Protein AF-A0A954KXA0-F1 (afdb_monomer_lite)

pLDDT: mean 74.88, std 19.94, range [38.88, 98.06]

Radius of gyration: 29.41 Å; chains: 1; bounding box: 57×50×84 Å

Sequence (183 aa):
PARTALVDLPPAPQDQNFVDVDIPATDAVYEFRPITQIEPFHDYSPTGRKRTTDPSDPRSRTPEIVPLPESGAVERAFATPEFQWEAANVSYNPLYFEDPSLERYGHTYPEIIQPVVSMARFGVQAAGLPYQIALDPVWRRHYPLGYYRPGDPAPALRYQVPFNAQAATTATMVYTGMFLVLP

Foldseek 3Di:
DDDPDPPPDDPDPDPPPPDPPPPPPCPVDPPDDDPVPDDPLPQDDVVPDGDPQDPPDPSRDDPDDDDDDPDDDPPPPDPPDDDDDDAPADKDFDDLLDDCLCPVVVNADPPVCRVVVSVVSNVVSVLLVQLVCQVGPRPDIDGPRDPDDVVGDDDRDDDDDDDDPRSVVRSVVVVVVVVVVPD

Secondary structure (DSSP, 8-state):
--------PPPPP--TT----------S------GGG--------TT-------TT-TT--PPP-PPPPSSS-------------------B---TT--HHHHHH--PPPTTTHHHHHHHHHHHHHHTHHHHHHHS-TT--B----SS-TTS--------PPP-HHHHHHHHHHHHHHHHH--

Structure (mmCIF, N/CA/C/O backbone):
data_AF-A0A954KXA0-F1
#
_entry.id   AF-A0A954KXA0-F1
#
loop_
_atom_site.group_PDB
_atom_site.id
_atom_site.type_symbol
_atom_site.label_atom_id
_atom_site.label_alt_id
_atom_site.label_comp_id
_atom_site.label_asym_id
_atom_site.label_entity_id
_atom_site.label_seq_id
_atom_site.pdbx_PDB_ins_code
_atom_site.Cartn_x
_atom_site.Cartn_y
_atom_site.Cartn_z
_atom_site.occupancy
_atom_site.B_iso_or_equiv
_atom_site.auth_seq_id
_atom_site.auth_comp_id
_atom_site.auth_asym_id
_atom_site.auth_atom_id
_atom_site.pdbx_PDB_model_num
ATOM 1 N N . PRO A 1 1 ? -29.405 19.015 -12.990 1.00 45.22 1 PRO A N 1
ATOM 2 C CA . PRO A 1 1 ? -28.834 19.977 -13.958 1.00 45.22 1 PRO A CA 1
ATOM 3 C C . PRO A 1 1 ? -27.331 20.206 -13.719 1.00 45.22 1 PRO A C 1
ATOM 5 O O . PRO A 1 1 ? -26.948 21.068 -12.940 1.00 45.22 1 PRO A O 1
ATOM 8 N N . ALA A 1 2 ? -26.493 19.412 -14.385 1.00 38.88 2 ALA A N 1
ATOM 9 C CA . ALA A 1 2 ? -25.089 19.727 -14.631 1.00 38.88 2 ALA A CA 1
ATOM 10 C C . ALA A 1 2 ? -24.758 19.139 -16.007 1.00 38.88 2 ALA A C 1
ATOM 12 O O . ALA A 1 2 ? -24.768 17.927 -16.202 1.00 38.88 2 ALA A O 1
ATOM 13 N N . ARG A 1 3 ? -24.638 20.029 -16.990 1.00 41.78 3 ARG A N 1
ATOM 14 C CA . ARG A 1 3 ? -24.393 19.727 -18.398 1.00 41.78 3 ARG A CA 1
ATOM 15 C C . ARG A 1 3 ? -22.880 19.564 -18.530 1.00 41.78 3 ARG A C 1
ATOM 17 O O . ARG A 1 3 ? -22.165 20.552 -18.409 1.00 41.78 3 ARG A O 1
ATOM 24 N N . THR A 1 4 ? -22.399 18.336 -18.695 1.00 49.12 4 THR A N 1
ATOM 25 C CA . THR A 1 4 ? -20.987 18.071 -18.992 1.00 49.12 4 THR A CA 1
ATOM 26 C C . THR A 1 4 ? -20.648 18.759 -20.308 1.00 49.12 4 THR A C 1
ATOM 28 O O . THR A 1 4 ? -21.207 18.417 -21.350 1.00 49.12 4 THR A O 1
ATOM 31 N N . ALA A 1 5 ? -19.800 19.782 -20.250 1.00 47.88 5 ALA A N 1
ATOM 32 C CA . ALA A 1 5 ? -19.246 20.401 -21.439 1.00 47.88 5 ALA A CA 1
ATOM 33 C C . ALA A 1 5 ? -18.300 19.387 -22.094 1.00 47.88 5 ALA A C 1
ATOM 35 O O . ALA A 1 5 ? -17.334 18.949 -21.469 1.00 47.88 5 ALA A O 1
ATOM 36 N N . LEU A 1 6 ? -18.610 18.992 -23.330 1.00 48.03 6 LEU A N 1
ATOM 37 C CA . LEU A 1 6 ? -17.641 18.383 -24.231 1.00 48.03 6 LEU A CA 1
ATOM 38 C C . LEU A 1 6 ? -16.542 19.425 -24.443 1.00 48.03 6 LEU A C 1
ATOM 40 O O . LEU A 1 6 ? -16.772 20.463 -25.058 1.00 48.03 6 LEU A O 1
ATOM 44 N N . VAL A 1 7 ? -15.385 19.188 -23.837 1.00 56.09 7 VAL A N 1
ATOM 45 C CA . VAL A 1 7 ? -14.166 19.921 -24.161 1.00 56.09 7 VAL A CA 1
ATOM 46 C C . VAL A 1 7 ? -13.737 19.400 -25.527 1.00 56.09 7 VAL A C 1
ATOM 48 O O . VAL A 1 7 ? -13.320 18.248 -25.630 1.00 56.09 7 VAL A O 1
ATOM 51 N N . ASP A 1 8 ? -13.905 20.219 -26.566 1.00 49.06 8 ASP A N 1
ATOM 52 C CA . ASP A 1 8 ? -13.347 19.938 -27.887 1.00 49.06 8 ASP A CA 1
ATOM 53 C C . ASP A 1 8 ? -11.827 19.815 -27.739 1.00 49.06 8 ASP A C 1
ATOM 55 O O . ASP A 1 8 ? -11.124 20.784 -27.440 1.00 49.06 8 ASP A O 1
ATOM 59 N N . LEU A 1 9 ? -11.329 18.586 -27.883 1.00 50.25 9 LEU A N 1
ATOM 60 C CA . LEU A 1 9 ? -9.903 18.317 -27.986 1.00 50.25 9 LEU A CA 1
ATOM 61 C C . LEU A 1 9 ? -9.360 19.071 -29.209 1.00 50.25 9 LEU A C 1
ATOM 63 O O . LEU A 1 9 ? -9.993 19.036 -30.268 1.00 50.25 9 LEU A O 1
ATOM 67 N N . PRO A 1 10 ? -8.199 19.741 -29.098 1.00 56.84 10 PRO A N 1
ATOM 68 C CA . PRO A 1 10 ? -7.558 20.314 -30.270 1.00 56.84 10 PRO A CA 1
ATOM 69 C C . PRO A 1 10 ? -7.304 19.202 -31.302 1.00 56.84 10 PRO A C 1
ATOM 71 O O . PRO A 1 10 ? -6.982 18.075 -30.907 1.00 56.84 10 PRO A O 1
ATOM 74 N N . PRO A 1 11 ? -7.445 19.484 -32.610 1.00 58.53 11 PRO A N 1
ATOM 75 C CA . PRO A 1 11 ? -7.112 18.509 -33.636 1.00 58.53 11 PRO A CA 1
ATOM 76 C C . PRO A 1 11 ? -5.654 18.081 -33.454 1.00 58.53 11 PRO A C 1
ATOM 78 O O . PRO A 1 11 ? -4.784 18.918 -33.197 1.00 58.53 11 PRO A O 1
ATOM 81 N N . ALA A 1 12 ? -5.410 16.772 -33.547 1.00 54.84 12 ALA A N 1
ATOM 82 C CA . ALA A 1 12 ? -4.071 16.209 -33.446 1.00 54.84 12 ALA A CA 1
ATOM 83 C C . ALA A 1 12 ? -3.118 16.961 -34.396 1.00 54.84 12 ALA A C 1
ATOM 85 O O . ALA A 1 12 ? -3.528 17.288 -35.517 1.00 54.84 12 ALA A O 1
ATOM 86 N N . PRO A 1 13 ? -1.879 17.270 -33.971 1.00 46.00 13 PRO A N 1
ATOM 87 C CA . PRO A 1 13 ? -0.908 17.899 -34.853 1.00 46.00 13 PRO A CA 1
ATOM 88 C C . PRO A 1 13 ? -0.734 17.009 -36.084 1.00 46.00 13 PRO A C 1
ATOM 90 O O . PRO A 1 13 ? -0.349 15.848 -35.968 1.00 46.00 13 PRO A O 1
ATOM 93 N N . GLN A 1 14 ? -1.083 17.541 -37.256 1.00 48.78 14 GLN A N 1
ATOM 94 C CA . GLN A 1 14 ? -0.823 16.858 -38.515 1.00 48.78 14 GLN A CA 1
ATOM 95 C C . GLN A 1 14 ? 0.680 16.901 -38.742 1.00 48.78 14 GLN A C 1
ATOM 97 O O . GLN A 1 14 ? 1.244 17.966 -39.002 1.00 48.78 14 GLN A O 1
ATOM 102 N N . ASP A 1 15 ? 1.326 15.755 -38.563 1.00 42.06 15 ASP A N 1
ATOM 103 C CA . ASP A 1 15 ? 2.750 15.608 -38.799 1.00 42.06 15 ASP A CA 1
ATOM 104 C C . ASP A 1 15 ? 2.991 15.754 -40.308 1.00 42.06 15 ASP A C 1
ATOM 106 O O . ASP A 1 15 ? 2.692 14.862 -41.098 1.00 42.06 15 ASP A O 1
ATOM 110 N N . GLN A 1 16 ? 3.456 16.934 -40.730 1.00 45.72 16 GLN A N 1
ATOM 111 C CA . GLN A 1 16 ? 3.605 17.309 -42.146 1.00 45.72 16 GLN A CA 1
ATOM 112 C C . GLN A 1 16 ? 4.664 16.478 -42.890 1.00 45.72 16 GLN A C 1
ATOM 114 O O . GLN A 1 16 ? 4.835 16.642 -44.094 1.00 45.72 16 GLN A O 1
ATOM 119 N N . ASN A 1 17 ? 5.363 15.592 -42.177 1.00 43.88 17 ASN A N 1
ATOM 120 C CA . ASN A 1 17 ? 6.351 14.668 -42.720 1.00 43.88 17 ASN A CA 1
ATOM 121 C C . ASN A 1 17 ? 5.861 13.213 -42.752 1.00 43.88 17 ASN A C 1
ATOM 123 O O . ASN A 1 17 ? 6.655 12.324 -43.060 1.00 43.88 17 ASN A O 1
ATOM 127 N N . PHE A 1 18 ? 4.581 12.949 -42.460 1.00 43.22 18 PHE A N 1
ATOM 128 C CA . PHE A 1 18 ? 3.986 11.644 -42.728 1.00 43.22 18 PHE A CA 1
ATOM 129 C C . PHE A 1 18 ? 3.786 11.506 -44.238 1.00 43.22 18 PHE A C 1
ATOM 131 O O . PHE A 1 18 ? 2.760 11.879 -44.803 1.00 43.22 18 PHE A O 1
ATOM 138 N N . VAL A 1 19 ? 4.829 11.038 -44.916 1.00 47.47 19 VAL A N 1
ATOM 139 C CA . VAL A 1 19 ? 4.690 10.513 -46.267 1.00 47.47 19 VAL A CA 1
ATOM 140 C C . VAL A 1 19 ? 3.909 9.218 -46.108 1.00 47.47 19 VAL A C 1
ATOM 142 O O . VAL A 1 19 ? 4.421 8.277 -45.500 1.00 47.47 19 VAL A O 1
ATOM 145 N N . ASP A 1 20 ? 2.681 9.179 -46.628 1.00 41.31 20 ASP A N 1
ATOM 146 C CA . ASP A 1 20 ? 2.007 7.921 -46.929 1.00 41.31 20 ASP A CA 1
ATOM 147 C C . ASP A 1 20 ? 2.939 7.166 -47.876 1.00 41.31 20 ASP A C 1
ATOM 149 O O . ASP A 1 20 ? 3.000 7.423 -49.080 1.00 41.31 20 ASP A O 1
ATOM 153 N N . VAL A 1 21 ? 3.782 6.305 -47.311 1.00 47.19 21 VAL A N 1
ATOM 154 C CA . VAL A 1 21 ? 4.528 5.351 -48.108 1.00 47.19 21 VAL A CA 1
ATOM 155 C C . VAL A 1 21 ? 3.441 4.475 -48.699 1.00 47.19 21 VAL A C 1
ATOM 157 O O . VAL A 1 21 ? 2.810 3.718 -47.963 1.00 47.19 21 VAL A O 1
ATOM 160 N N . ASP A 1 22 ? 3.185 4.626 -49.999 1.00 39.22 22 ASP A N 1
ATOM 161 C CA . ASP A 1 22 ? 2.396 3.679 -50.778 1.00 39.22 22 ASP A CA 1
ATOM 162 C C . ASP A 1 22 ? 3.100 2.327 -50.651 1.00 39.22 22 ASP A C 1
ATOM 164 O O . ASP A 1 22 ? 3.975 1.963 -51.440 1.00 39.22 22 ASP A O 1
ATOM 168 N N . ILE A 1 23 ? 2.770 1.596 -49.586 1.00 43.44 23 ILE A N 1
ATOM 169 C CA . ILE A 1 23 ? 3.097 0.190 -49.460 1.00 43.44 23 ILE A CA 1
ATOM 170 C C . ILE A 1 23 ? 2.329 -0.418 -50.628 1.00 43.44 23 ILE A C 1
ATOM 172 O O . ILE A 1 23 ? 1.094 -0.358 -50.613 1.00 43.44 23 ILE A O 1
ATOM 176 N N . PRO A 1 24 ? 3.011 -0.922 -51.678 1.00 39.06 24 PRO A N 1
ATOM 177 C CA . PRO A 1 24 ? 2.308 -1.548 -52.782 1.00 39.06 24 PRO A CA 1
ATOM 178 C C . PRO A 1 24 ? 1.397 -2.580 -52.147 1.00 39.06 24 PRO A C 1
ATOM 180 O O . PRO A 1 24 ? 1.879 -3.342 -51.311 1.00 39.06 24 PRO A O 1
ATOM 183 N N . ALA A 1 25 ? 0.102 -2.538 -52.469 1.00 46.59 25 ALA A N 1
ATOM 184 C CA . ALA A 1 25 ? -0.870 -3.485 -51.957 1.00 46.59 25 ALA A CA 1
ATOM 185 C C . ALA A 1 25 ? -0.348 -4.888 -52.272 1.00 46.59 25 ALA A C 1
ATOM 187 O O . ALA A 1 25 ? -0.511 -5.410 -53.376 1.00 46.59 25 ALA A O 1
ATOM 188 N N . THR A 1 26 ? 0.375 -5.477 -51.325 1.00 44.88 26 THR A N 1
ATOM 189 C CA . THR A 1 26 ? 0.831 -6.846 -51.393 1.00 44.88 26 THR A CA 1
ATOM 190 C C . THR A 1 26 ? -0.391 -7.662 -51.029 1.00 44.88 26 THR A C 1
ATOM 192 O O . THR A 1 26 ? -0.491 -8.252 -49.962 1.00 44.88 26 THR A O 1
ATOM 195 N N . ASP A 1 27 ? -1.309 -7.743 -51.993 1.00 41.66 27 ASP A N 1
ATOM 196 C CA . ASP A 1 27 ? -2.351 -8.763 -52.087 1.00 41.66 27 ASP A CA 1
ATOM 197 C C . ASP A 1 27 ? -1.744 -10.179 -52.135 1.00 41.66 27 ASP A C 1
ATOM 199 O O . ASP A 1 27 ? -2.466 -11.168 -52.157 1.00 41.66 27 ASP A O 1
ATOM 203 N N . ALA A 1 28 ? -0.412 -10.313 -52.087 1.00 43.69 28 ALA A N 1
ATOM 204 C CA . ALA A 1 28 ? 0.304 -11.527 -51.727 1.00 43.69 28 ALA A CA 1
ATOM 205 C C . ALA A 1 28 ? 0.218 -11.808 -50.209 1.00 43.69 28 ALA A C 1
ATOM 207 O O . ALA A 1 28 ? 1.218 -11.848 -49.498 1.00 43.69 28 ALA A O 1
ATOM 208 N N . VAL A 1 29 ? -1.014 -12.016 -49.746 1.00 47.47 29 VAL A N 1
ATOM 209 C CA . VAL A 1 29 ? -1.432 -13.100 -48.849 1.00 47.47 29 VAL A CA 1
ATOM 210 C C . VAL A 1 29 ? -0.416 -13.493 -47.761 1.00 47.47 29 VAL A C 1
ATOM 212 O O . VAL A 1 29 ? 0.182 -14.570 -47.799 1.00 47.47 29 VAL A O 1
ATOM 215 N N . TYR A 1 30 ? -0.311 -12.696 -46.698 1.00 45.62 30 TYR A N 1
ATOM 216 C CA . TYR A 1 30 ? -0.146 -13.314 -45.381 1.00 45.62 30 TYR A CA 1
ATOM 217 C C . TYR A 1 30 ? -1.523 -13.841 -44.965 1.00 45.62 30 TYR A C 1
ATOM 219 O O . TYR A 1 30 ? -2.281 -13.170 -44.274 1.00 45.62 30 TYR A O 1
ATOM 227 N N . GLU A 1 31 ? -1.892 -15.028 -45.455 1.00 56.66 31 GLU A N 1
ATOM 228 C CA . GLU A 1 31 ? -3.069 -15.746 -44.960 1.00 56.66 31 GLU A CA 1
ATOM 229 C C . GLU A 1 31 ? -2.844 -16.011 -43.471 1.00 56.66 31 GLU A C 1
ATOM 231 O O . GLU A 1 31 ? -1.958 -16.788 -43.094 1.00 56.66 31 GLU A O 1
ATOM 236 N N . PHE A 1 32 ? -3.588 -15.306 -42.617 1.00 50.44 32 PHE A N 1
ATOM 237 C CA . PHE A 1 32 ? -3.494 -15.477 -41.175 1.00 50.44 32 PHE A CA 1
ATOM 238 C C . PHE A 1 32 ? -3.881 -16.913 -40.828 1.00 50.44 32 PHE A C 1
ATOM 240 O O . PHE A 1 32 ? -5.042 -17.309 -40.924 1.00 50.44 32 PHE A O 1
ATOM 247 N N . ARG A 1 33 ? -2.890 -17.712 -40.433 1.00 54.25 33 ARG A N 1
ATOM 248 C CA . ARG A 1 33 ? -3.122 -19.080 -39.977 1.00 54.25 33 ARG A CA 1
ATOM 249 C C . ARG A 1 33 ? -3.562 -19.059 -38.512 1.00 54.25 33 ARG A C 1
ATOM 251 O O . ARG A 1 33 ? -3.072 -18.226 -37.748 1.00 54.25 33 ARG A O 1
ATOM 258 N N . PRO A 1 34 ? -4.446 -19.974 -38.081 1.00 65.31 34 PRO A N 1
ATOM 259 C CA . PRO A 1 34 ? -4.718 -20.167 -36.662 1.00 65.31 34 PRO A CA 1
ATOM 260 C C . PRO A 1 34 ? -3.414 -20.438 -35.897 1.00 65.31 34 PRO A C 1
ATOM 262 O O . PRO A 1 34 ? -2.508 -21.086 -36.417 1.00 65.31 34 PRO A O 1
ATOM 265 N N . ILE A 1 35 ? -3.329 -19.977 -34.643 1.00 59.38 35 ILE A N 1
ATOM 266 C CA . ILE A 1 35 ? -2.099 -20.044 -33.828 1.00 59.38 35 ILE A CA 1
ATOM 267 C C . ILE A 1 35 ? -1.552 -21.474 -33.677 1.00 59.38 35 ILE A C 1
ATOM 269 O O . ILE A 1 35 ? -0.352 -21.674 -33.544 1.00 59.38 35 ILE A O 1
ATOM 273 N N . THR A 1 36 ? -2.427 -22.479 -33.771 1.00 63.75 36 THR A N 1
ATOM 274 C CA . THR A 1 36 ? -2.087 -23.909 -33.731 1.00 63.75 36 THR A CA 1
ATOM 275 C C . THR A 1 36 ? -1.324 -24.402 -34.963 1.00 63.75 36 THR A C 1
ATOM 277 O O . THR A 1 36 ? -0.734 -25.475 -34.911 1.00 63.75 36 THR A O 1
ATOM 280 N N . GLN A 1 37 ? -1.343 -23.647 -36.063 1.00 62.66 37 GLN A N 1
ATOM 281 C CA . GLN A 1 37 ? -0.609 -23.926 -37.301 1.00 62.66 37 GLN A CA 1
ATOM 282 C C . GLN A 1 37 ? 0.690 -23.118 -37.423 1.00 62.66 37 GLN A C 1
ATOM 284 O O . GLN A 1 37 ? 1.413 -23.271 -38.409 1.00 62.66 37 GLN A O 1
ATOM 289 N N . ILE A 1 38 ? 0.983 -22.247 -36.454 1.00 57.22 38 ILE A N 1
ATOM 290 C CA . ILE A 1 38 ? 2.262 -21.547 -36.376 1.00 57.22 38 ILE A CA 1
ATOM 291 C C . ILE A 1 38 ? 3.237 -22.488 -35.670 1.00 57.22 38 ILE A C 1
ATOM 293 O O . ILE A 1 38 ? 3.244 -22.600 -34.447 1.00 57.22 38 ILE A O 1
ATOM 297 N N . GLU A 1 39 ? 4.046 -23.204 -36.446 1.00 54.69 39 GLU A N 1
ATOM 298 C CA . GLU A 1 39 ? 5.161 -23.973 -35.893 1.00 54.69 39 GLU A CA 1
ATOM 299 C C . GLU A 1 39 ? 6.292 -22.993 -35.525 1.00 54.69 39 GLU A C 1
ATOM 301 O O . GLU A 1 39 ? 6.686 -22.181 -36.370 1.00 54.69 39 GLU A O 1
ATOM 306 N N . PRO A 1 40 ? 6.817 -23.006 -34.283 1.00 54.44 40 PRO A N 1
ATOM 307 C CA . PRO A 1 40 ? 7.977 -22.193 -33.947 1.00 54.44 40 PRO A CA 1
ATOM 308 C C . PRO A 1 40 ? 9.152 -22.644 -34.816 1.00 54.44 40 PRO A C 1
ATOM 310 O O . PRO A 1 40 ? 9.398 -23.841 -34.958 1.00 54.44 40 PRO A O 1
ATOM 313 N N . PHE A 1 41 ? 9.880 -21.690 -35.398 1.00 55.59 41 PHE A N 1
ATOM 314 C CA . PHE A 1 41 ? 11.076 -21.977 -36.187 1.00 55.59 41 PHE A CA 1
ATOM 315 C C . PHE A 1 41 ? 12.023 -22.865 -35.364 1.00 55.59 41 PHE A C 1
ATOM 317 O O . PHE A 1 41 ? 12.566 -22.443 -34.340 1.00 55.59 41 PHE A O 1
ATOM 324 N N . HIS A 1 42 ? 12.180 -24.124 -35.774 1.00 52.62 42 HIS A N 1
ATOM 325 C CA . HIS A 1 42 ? 12.956 -25.149 -35.070 1.00 52.62 42 HIS A CA 1
ATOM 326 C C . HIS A 1 42 ? 14.476 -24.974 -35.281 1.00 52.62 42 HIS A C 1
ATOM 328 O O . HIS A 1 42 ? 15.199 -25.937 -35.533 1.00 52.62 42 HIS A O 1
ATOM 334 N N . ASP A 1 43 ? 14.970 -23.741 -35.142 1.00 51.44 43 ASP A N 1
ATOM 335 C CA . ASP A 1 43 ? 16.375 -23.3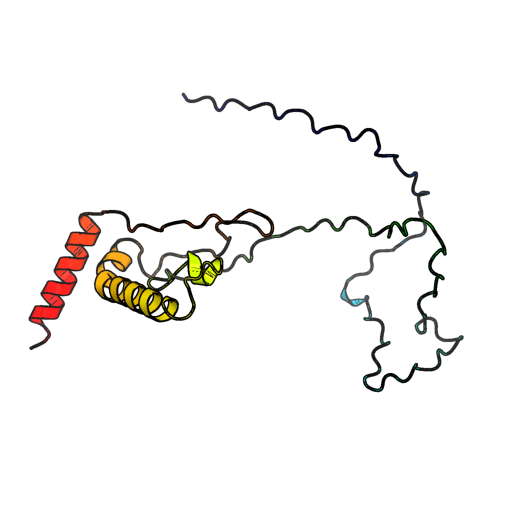63 -35.351 1.00 51.44 43 ASP A CA 1
ATOM 336 C C . ASP A 1 43 ? 17.198 -23.338 -34.052 1.00 51.44 43 ASP A C 1
ATOM 338 O O . ASP A 1 43 ? 18.402 -23.062 -34.064 1.00 51.44 43 ASP A O 1
ATOM 342 N N . TYR A 1 44 ? 16.585 -23.656 -32.906 1.00 46.88 44 TYR A N 1
ATOM 343 C CA . TYR A 1 44 ? 17.306 -23.710 -31.639 1.00 46.88 44 TYR A CA 1
ATOM 344 C C . TYR A 1 44 ? 18.143 -24.992 -31.532 1.00 46.88 44 TYR A C 1
ATOM 346 O O . TYR A 1 44 ? 17.657 -26.064 -31.170 1.00 46.88 44 TYR A O 1
ATOM 354 N N . SER A 1 45 ? 19.438 -24.866 -31.821 1.00 51.59 45 SER A N 1
ATOM 355 C CA . SER A 1 45 ? 20.452 -25.856 -31.467 1.00 51.59 45 SER A CA 1
ATOM 356 C C . SER A 1 45 ? 21.176 -25.393 -30.196 1.00 51.59 45 SER A C 1
ATOM 358 O O . SER A 1 45 ? 21.962 -24.446 -30.270 1.00 51.59 45 SER A O 1
ATOM 360 N N . PRO A 1 46 ? 20.995 -26.054 -29.035 1.00 50.03 46 PRO A N 1
ATOM 361 C CA . PRO A 1 46 ? 21.679 -25.679 -27.789 1.00 50.03 46 PRO A CA 1
ATOM 362 C C . PRO A 1 46 ? 23.208 -25.828 -27.869 1.00 50.03 46 PRO A C 1
ATOM 364 O O . PRO A 1 46 ? 23.931 -25.352 -27.003 1.00 50.03 46 PRO A O 1
ATOM 367 N N . THR A 1 47 ? 23.713 -26.479 -28.919 1.00 58.28 47 THR A N 1
ATOM 368 C CA . THR A 1 47 ? 25.147 -26.660 -29.180 1.00 58.28 47 THR A CA 1
ATOM 369 C C . THR A 1 47 ? 25.719 -25.624 -30.153 1.00 58.28 47 THR A C 1
ATOM 371 O O . THR A 1 47 ? 26.901 -25.688 -30.478 1.00 58.28 47 THR A O 1
ATOM 374 N N . GLY A 1 48 ? 24.903 -24.689 -30.664 1.00 54.00 48 GLY A N 1
ATOM 375 C CA . GLY A 1 48 ? 25.334 -23.650 -31.611 1.00 54.00 48 GLY A CA 1
ATOM 376 C C . GLY A 1 48 ? 25.725 -24.172 -33.000 1.00 54.00 48 GLY A C 1
ATOM 377 O O . GLY A 1 48 ? 26.161 -23.406 -33.861 1.00 54.00 48 GLY A O 1
ATOM 378 N N . ARG A 1 49 ? 25.572 -25.476 -33.256 1.00 54.97 49 ARG A N 1
ATOM 379 C CA . ARG A 1 49 ? 25.865 -26.069 -34.559 1.00 54.97 49 ARG A CA 1
ATOM 380 C C . ARG A 1 49 ? 24.745 -25.703 -35.527 1.00 54.97 49 ARG A C 1
ATOM 382 O O . ARG A 1 49 ? 23.613 -26.145 -35.336 1.00 54.97 49 ARG A O 1
ATOM 389 N N . LYS A 1 50 ? 25.070 -24.923 -36.565 1.00 55.00 50 LYS A N 1
ATOM 390 C CA . LYS A 1 50 ? 24.162 -24.667 -37.691 1.00 55.00 50 LYS A CA 1
ATOM 391 C C . LYS A 1 50 ? 23.740 -26.019 -38.266 1.00 55.00 50 LYS A C 1
ATOM 393 O O . LYS A 1 50 ? 24.598 -26.779 -38.722 1.00 55.00 50 LYS A O 1
ATOM 398 N N . ARG A 1 51 ? 22.449 -26.352 -38.200 1.00 55.22 51 ARG A N 1
ATOM 399 C CA . ARG A 1 51 ? 21.925 -27.501 -38.940 1.00 55.22 51 ARG A CA 1
ATOM 400 C C . ARG A 1 51 ? 22.111 -27.156 -40.415 1.00 55.22 51 ARG A C 1
ATOM 402 O O . ARG A 1 51 ? 21.682 -26.089 -40.840 1.00 55.22 51 ARG A O 1
ATOM 409 N N . THR A 1 52 ? 22.834 -27.988 -41.161 1.00 55.69 52 THR A N 1
ATOM 410 C CA . THR A 1 52 ? 22.922 -27.844 -42.618 1.00 55.69 52 THR A CA 1
ATOM 411 C C . THR A 1 52 ? 21.505 -27.895 -43.157 1.00 55.69 52 THR A C 1
ATOM 413 O O . THR A 1 52 ? 20.819 -28.900 -42.968 1.00 55.69 52 THR A O 1
ATOM 416 N N . THR A 1 53 ? 21.062 -26.779 -43.722 1.00 55.97 53 THR A N 1
ATOM 417 C CA . THR A 1 53 ? 19.750 -26.638 -44.332 1.00 55.97 53 THR A CA 1
ATOM 418 C C . THR A 1 53 ? 19.679 -27.575 -45.533 1.00 55.97 53 THR A C 1
ATOM 420 O O . THR A 1 53 ? 20.553 -27.548 -46.398 1.00 55.97 53 THR A O 1
ATOM 423 N N . ASP A 1 54 ? 18.690 -28.467 -45.549 1.00 59.81 54 ASP A N 1
ATOM 424 C CA . ASP A 1 54 ? 18.397 -29.272 -46.731 1.00 59.81 54 ASP A CA 1
ATOM 425 C C . ASP A 1 54 ? 17.676 -28.354 -47.730 1.00 59.81 54 ASP A C 1
ATOM 427 O O . ASP A 1 54 ? 16.585 -27.874 -47.411 1.00 59.81 54 ASP A O 1
ATOM 431 N N . PRO A 1 55 ? 18.244 -28.077 -48.919 1.00 59.94 55 PRO A N 1
ATOM 432 C CA . PRO A 1 55 ? 17.621 -27.184 -49.896 1.00 59.94 55 PRO A CA 1
ATOM 433 C C . PRO A 1 55 ? 16.260 -27.684 -50.400 1.00 59.94 55 PRO A C 1
ATOM 435 O O . PRO A 1 55 ? 15.513 -26.915 -51.001 1.00 59.94 55 PRO A O 1
ATOM 438 N N . SER A 1 56 ? 15.952 -28.970 -50.198 1.00 59.66 56 SER A N 1
ATOM 439 C CA . SER A 1 56 ? 14.690 -29.592 -50.599 1.00 59.66 56 SER A CA 1
ATOM 440 C C . SER A 1 56 ? 13.592 -29.514 -49.531 1.00 59.66 56 SER A C 1
ATOM 442 O O . SER A 1 56 ? 12.430 -29.780 -49.842 1.00 59.66 56 SER A O 1
ATOM 444 N N . ASP A 1 57 ? 13.922 -29.111 -48.297 1.00 59.06 57 ASP A N 1
ATOM 445 C CA . ASP A 1 57 ? 12.957 -28.981 -47.206 1.00 59.06 57 ASP A CA 1
ATOM 446 C C . ASP A 1 57 ? 12.403 -27.543 -47.127 1.00 59.06 57 ASP A C 1
ATOM 448 O O . ASP A 1 57 ? 13.111 -26.625 -46.701 1.00 59.06 57 ASP A O 1
ATOM 452 N N . PRO A 1 58 ? 11.119 -27.308 -47.466 1.00 56.88 58 PRO A N 1
ATOM 453 C CA . PRO A 1 58 ? 10.507 -25.980 -47.399 1.00 56.88 58 PRO A CA 1
ATOM 454 C C . PRO A 1 58 ? 10.430 -25.410 -45.972 1.00 56.88 58 PRO A C 1
ATOM 456 O O . PRO A 1 58 ? 10.155 -24.219 -45.809 1.00 56.88 58 PRO A O 1
ATOM 459 N N . ARG A 1 59 ? 10.671 -26.234 -44.941 1.00 50.88 59 ARG A N 1
ATOM 460 C CA . ARG A 1 59 ? 10.742 -25.822 -43.531 1.00 50.88 59 ARG A CA 1
ATOM 461 C C . ARG A 1 59 ? 12.134 -25.340 -43.116 1.00 50.88 59 ARG A C 1
ATOM 463 O O . ARG A 1 59 ? 12.275 -24.743 -42.055 1.00 50.88 59 ARG A O 1
ATOM 470 N N . SER A 1 60 ? 13.154 -25.551 -43.948 1.00 56.88 60 SER A N 1
ATOM 471 C CA . SER A 1 60 ? 14.537 -25.138 -43.701 1.00 56.88 60 SER A CA 1
ATOM 472 C C . SER A 1 60 ? 14.821 -23.764 -44.323 1.00 56.88 60 SER A C 1
ATOM 474 O O . SER A 1 60 ? 15.624 -23.614 -45.241 1.00 56.88 60 SER A O 1
ATOM 476 N N . ARG A 1 61 ? 14.112 -22.730 -43.860 1.00 55.09 61 ARG A N 1
ATOM 477 C CA . ARG A 1 61 ? 14.319 -21.353 -44.332 1.00 55.09 61 ARG A CA 1
ATOM 478 C C . ARG A 1 61 ? 15.336 -20.637 -43.450 1.00 55.09 61 ARG A C 1
ATOM 480 O O . ARG A 1 61 ? 15.035 -20.281 -42.321 1.00 55.09 61 ARG A O 1
ATOM 487 N N . THR A 1 62 ? 16.526 -20.382 -43.986 1.00 57.12 62 THR A N 1
ATOM 488 C CA . THR A 1 62 ? 17.494 -19.471 -43.351 1.00 57.12 62 THR A CA 1
ATOM 489 C C . THR A 1 62 ? 17.021 -18.026 -43.559 1.00 57.12 62 THR A C 1
ATOM 491 O O . THR A 1 62 ? 16.630 -17.710 -44.686 1.00 57.12 62 THR A O 1
ATOM 494 N N . PRO A 1 63 ? 17.052 -17.137 -42.547 1.00 59.16 63 PRO A N 1
ATOM 495 C CA . PRO A 1 63 ? 16.785 -15.720 -42.777 1.00 59.16 63 PRO A CA 1
ATOM 496 C C . PRO A 1 63 ? 17.786 -15.156 -43.792 1.00 59.16 63 PRO A C 1
ATOM 498 O O . PRO A 1 63 ? 18.978 -15.473 -43.743 1.00 59.16 63 PRO A O 1
ATOM 501 N N . GLU A 1 64 ? 17.299 -14.332 -44.719 1.00 63.19 64 GLU A N 1
ATOM 502 C CA . GLU A 1 64 ? 18.146 -13.634 -45.683 1.00 63.19 64 GLU A CA 1
ATOM 503 C C . GLU A 1 64 ? 19.075 -12.672 -44.934 1.00 63.19 64 GLU A C 1
ATOM 505 O O . GLU A 1 64 ? 18.630 -11.801 -44.183 1.00 63.19 64 GLU A O 1
ATOM 510 N N . ILE A 1 65 ? 20.385 -12.861 -45.097 1.00 64.81 65 ILE A N 1
ATOM 511 C CA . ILE A 1 65 ? 21.378 -11.976 -44.491 1.00 64.81 65 ILE A CA 1
ATOM 512 C C . ILE A 1 65 ? 21.501 -10.758 -45.398 1.00 64.81 65 ILE A C 1
ATOM 514 O O . ILE A 1 65 ? 22.203 -10.794 -46.407 1.00 64.81 65 ILE A O 1
ATOM 518 N N . VAL A 1 66 ? 20.824 -9.678 -45.026 1.00 68.50 66 VAL A N 1
ATOM 519 C CA . VAL A 1 66 ? 20.958 -8.388 -45.705 1.00 68.50 66 VAL A CA 1
ATOM 520 C C . VAL A 1 66 ? 22.178 -7.657 -45.123 1.00 68.50 66 VAL A C 1
AT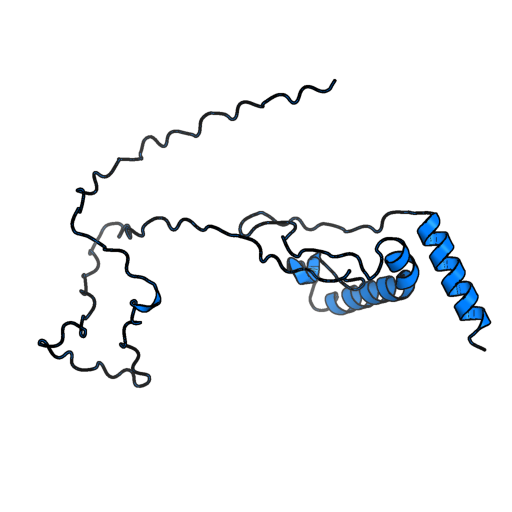OM 522 O O . VAL A 1 66 ? 22.227 -7.450 -43.905 1.00 68.50 66 VAL A O 1
ATOM 525 N N . PRO A 1 67 ? 23.192 -7.290 -45.933 1.00 69.06 67 PRO A N 1
ATOM 526 C CA . PRO A 1 67 ? 24.334 -6.520 -45.449 1.00 69.06 67 PRO A CA 1
ATOM 527 C C . PRO A 1 67 ? 23.872 -5.138 -44.973 1.00 69.06 67 PRO A C 1
ATOM 529 O O . PRO A 1 67 ? 23.036 -4.499 -45.613 1.00 69.06 67 PRO A O 1
ATOM 532 N N . LEU A 1 68 ? 24.408 -4.673 -43.841 1.00 63.75 68 LEU A N 1
ATOM 533 C CA . LEU A 1 68 ? 24.105 -3.330 -43.348 1.00 63.75 68 LEU A CA 1
ATOM 534 C C . LEU A 1 68 ? 24.655 -2.290 -44.344 1.00 63.75 68 LEU A C 1
ATOM 536 O O . LEU A 1 68 ? 25.782 -2.457 -44.815 1.00 63.75 68 LEU A O 1
ATOM 540 N N . PRO A 1 69 ? 23.900 -1.224 -44.659 1.00 68.12 69 PRO A N 1
ATOM 541 C CA . PRO A 1 69 ? 24.395 -0.154 -45.516 1.00 68.12 69 PRO A CA 1
ATOM 542 C C . PRO A 1 69 ? 25.603 0.539 -44.868 1.00 68.12 69 PRO A C 1
ATOM 544 O O . PRO A 1 69 ? 25.611 0.794 -43.664 1.00 68.12 69 PRO A O 1
ATOM 547 N N . GLU A 1 70 ? 26.623 0.861 -45.670 1.00 71.69 70 GLU A N 1
ATOM 548 C CA . GLU A 1 70 ? 27.861 1.516 -45.207 1.00 71.69 70 GLU A CA 1
ATOM 549 C C . GLU A 1 70 ? 27.631 2.957 -44.712 1.00 71.69 70 GLU A C 1
ATOM 551 O O . GLU A 1 70 ? 28.428 3.492 -43.943 1.00 71.69 70 GLU A O 1
ATOM 556 N N . SER A 1 71 ? 26.532 3.591 -45.130 1.00 72.06 71 SER A N 1
ATOM 557 C CA . SER A 1 71 ? 26.077 4.889 -44.627 1.00 72.06 71 SER A CA 1
ATOM 558 C C . SER A 1 71 ? 24.563 5.052 -44.806 1.00 72.06 71 SER A C 1
ATOM 560 O O . SER A 1 71 ? 23.968 4.444 -45.695 1.00 72.06 71 SER A O 1
ATOM 562 N N . GLY A 1 72 ?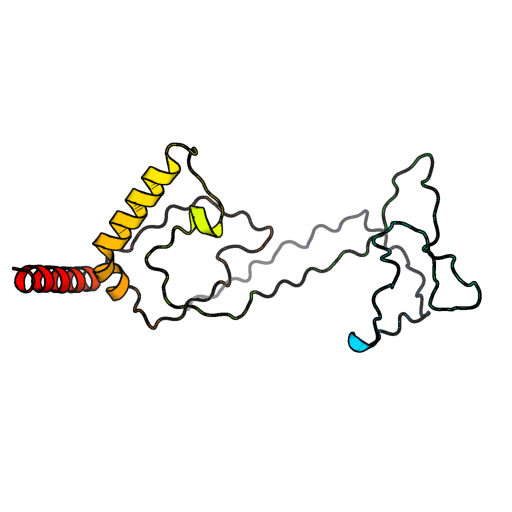 23.944 5.870 -43.950 1.00 65.69 72 GLY A N 1
ATOM 563 C CA . GLY A 1 72 ? 22.492 6.069 -43.880 1.00 65.69 72 GLY A CA 1
ATOM 564 C C . GLY A 1 72 ? 21.878 5.495 -42.600 1.00 65.69 72 GLY A C 1
ATOM 565 O O . GLY A 1 72 ? 22.478 4.662 -41.919 1.00 65.69 72 GLY A O 1
ATOM 566 N N . ALA A 1 73 ? 20.684 5.965 -42.239 1.00 61.00 73 ALA A N 1
ATOM 567 C CA . ALA A 1 73 ? 19.910 5.345 -41.173 1.00 61.00 73 ALA A CA 1
ATOM 568 C C . ALA A 1 73 ? 19.297 4.050 -41.717 1.00 61.00 73 ALA A C 1
ATOM 570 O O . ALA A 1 73 ? 18.556 4.077 -42.697 1.00 61.00 73 ALA A O 1
ATOM 571 N N . VAL A 1 74 ? 19.587 2.914 -41.081 1.00 57.50 74 VAL A N 1
ATOM 572 C CA . VAL A 1 74 ? 18.751 1.722 -41.241 1.00 57.50 74 VAL A CA 1
ATOM 573 C C . VAL A 1 74 ? 17.462 2.031 -40.498 1.00 57.50 74 VAL A C 1
ATOM 575 O O . VAL A 1 74 ? 17.342 1.723 -39.311 1.00 57.50 74 VAL A O 1
ATOM 578 N N . GLU A 1 75 ? 16.528 2.712 -41.156 1.00 59.06 75 GLU A N 1
ATOM 579 C CA . GLU A 1 75 ? 15.168 2.771 -40.652 1.00 59.06 75 GLU A CA 1
ATOM 580 C C . GLU A 1 75 ? 14.656 1.337 -40.704 1.00 59.06 75 GLU A C 1
ATOM 582 O O . GLU A 1 75 ? 14.348 0.772 -41.753 1.00 59.06 75 GLU A O 1
ATOM 587 N N . ARG A 1 76 ? 14.721 0.671 -39.553 1.00 57.91 76 ARG A N 1
ATOM 588 C CA . ARG A 1 76 ? 14.116 -0.637 -39.404 1.00 57.91 76 ARG A CA 1
ATOM 589 C C . ARG A 1 76 ? 12.631 -0.369 -39.565 1.00 57.91 76 ARG A C 1
ATOM 591 O O . ARG A 1 76 ? 12.032 0.197 -38.657 1.00 57.91 76 ARG A O 1
ATOM 598 N N . ALA A 1 77 ? 12.073 -0.751 -40.711 1.00 61.09 77 ALA A N 1
ATOM 599 C CA . ALA A 1 77 ? 10.638 -0.754 -40.970 1.00 61.09 77 ALA A CA 1
ATOM 600 C C . ALA A 1 77 ? 9.956 -1.818 -40.093 1.00 61.09 77 ALA A C 1
ATOM 602 O O . ALA A 1 77 ? 9.344 -2.770 -40.572 1.00 61.09 77 ALA A O 1
ATOM 603 N N . PHE A 1 78 ? 10.133 -1.711 -38.777 1.00 64.56 78 PHE A N 1
ATOM 604 C CA . PHE A 1 78 ? 9.296 -2.408 -37.833 1.00 64.56 78 PHE A CA 1
ATOM 605 C C . PHE A 1 78 ? 7.910 -1.804 -37.990 1.00 64.56 78 PHE A C 1
ATOM 607 O O . PHE A 1 78 ? 7.736 -0.600 -37.813 1.00 64.56 78 PHE A O 1
ATOM 614 N N . ALA A 1 79 ? 6.931 -2.637 -38.335 1.00 66.19 79 ALA A N 1
ATOM 615 C CA . ALA A 1 79 ? 5.542 -2.239 -38.195 1.00 66.19 79 ALA A CA 1
ATOM 616 C C . ALA A 1 79 ? 5.334 -1.739 -36.757 1.00 66.19 79 ALA A C 1
ATOM 618 O O . ALA A 1 79 ? 5.784 -2.402 -35.818 1.00 66.19 79 ALA A O 1
ATOM 619 N N . THR A 1 80 ? 4.696 -0.577 -36.588 1.00 67.50 80 THR A N 1
ATOM 620 C CA . THR A 1 80 ? 4.358 -0.053 -35.261 1.00 67.50 80 THR A CA 1
ATOM 621 C C . THR A 1 80 ? 3.526 -1.108 -34.532 1.00 67.50 80 THR A C 1
ATOM 623 O O . THR A 1 80 ? 2.427 -1.424 -34.991 1.00 67.50 80 THR A O 1
ATOM 626 N N . PRO A 1 81 ? 4.018 -1.699 -33.429 1.00 68.19 81 PRO A N 1
ATOM 627 C CA . PRO A 1 81 ? 3.215 -2.645 -32.680 1.00 68.19 81 PRO A CA 1
ATOM 628 C C . PRO A 1 81 ? 2.118 -1.868 -31.947 1.00 68.19 81 PRO A C 1
ATOM 630 O O . PRO A 1 81 ? 2.404 -1.050 -31.072 1.00 68.19 81 PRO A O 1
ATOM 633 N N . GLU A 1 82 ? 0.855 -2.127 -32.276 1.00 68.69 82 GLU A N 1
ATOM 634 C CA . GLU A 1 82 ? -0.257 -1.688 -31.437 1.00 68.69 82 GLU A CA 1
ATOM 635 C C . GLU A 1 82 ? -0.295 -2.556 -30.177 1.00 68.69 82 GLU A C 1
ATOM 637 O O . GLU A 1 82 ? -0.657 -3.733 -30.210 1.00 68.69 82 GLU A O 1
ATOM 642 N N . PHE A 1 83 ? 0.116 -1.987 -29.043 1.00 63.62 83 PHE A N 1
ATOM 643 C CA . PHE A 1 83 ? 0.071 -2.686 -27.765 1.00 63.62 83 PHE A CA 1
ATOM 644 C C . PHE A 1 83 ? -1.307 -2.509 -27.121 1.00 63.62 83 PHE A C 1
ATOM 646 O O . PHE A 1 83 ? -1.576 -1.516 -26.443 1.00 63.62 83 PHE A O 1
ATOM 653 N N . GLN A 1 84 ? -2.196 -3.480 -27.332 1.00 71.25 84 GLN A N 1
ATOM 654 C CA . GLN A 1 84 ? -3.472 -3.539 -26.625 1.00 71.25 84 GLN A CA 1
ATOM 655 C C . GLN A 1 84 ? -3.252 -4.176 -25.253 1.00 71.25 84 GLN A C 1
ATOM 657 O O . GLN A 1 84 ? -3.136 -5.392 -25.118 1.00 71.25 84 GLN A O 1
ATOM 662 N N . TRP A 1 85 ? -3.146 -3.335 -24.227 1.00 71.38 85 TRP A N 1
ATOM 663 C CA . TRP A 1 85 ? -3.099 -3.803 -22.849 1.00 71.38 85 TRP A CA 1
ATOM 664 C C . TRP A 1 85 ? -4.515 -3.912 -22.285 1.00 71.38 85 TRP A C 1
ATOM 666 O O . TRP A 1 85 ? -5.232 -2.915 -22.188 1.00 71.38 85 TRP A O 1
ATOM 676 N N . GLU A 1 86 ? -4.889 -5.116 -21.863 1.00 76.06 86 GLU A N 1
ATOM 677 C CA . GLU A 1 86 ? -6.039 -5.353 -20.999 1.00 76.06 86 GLU A CA 1
ATOM 678 C C . GLU A 1 86 ? -5.522 -5.828 -19.641 1.00 76.06 86 GLU A C 1
ATOM 680 O O . GLU A 1 86 ? -4.700 -6.743 -19.542 1.00 76.06 86 GLU A O 1
ATOM 685 N N . ALA A 1 87 ? -5.977 -5.177 -18.575 1.00 73.94 87 ALA A N 1
ATOM 686 C CA . ALA A 1 87 ? -5.631 -5.595 -17.231 1.00 73.94 87 ALA A CA 1
ATOM 687 C C . ALA A 1 87 ? -6.184 -6.994 -16.951 1.00 73.94 87 ALA A C 1
ATOM 689 O O . ALA A 1 87 ? -7.329 -7.299 -17.283 1.00 73.94 87 ALA A O 1
ATOM 690 N N . ALA A 1 88 ? -5.410 -7.827 -16.260 1.00 74.56 88 ALA A N 1
ATOM 691 C CA . ALA A 1 88 ? -5.900 -9.134 -15.856 1.00 74.56 88 ALA A CA 1
ATOM 692 C C . ALA A 1 88 ? -7.141 -8.976 -14.951 1.00 74.56 88 ALA A C 1
ATOM 694 O O . ALA A 1 88 ? -7.075 -8.340 -13.896 1.00 74.56 88 ALA A O 1
ATOM 695 N N . ASN A 1 89 ? -8.270 -9.570 -15.354 1.00 82.94 89 ASN A N 1
ATOM 696 C CA . ASN A 1 89 ? -9.534 -9.560 -14.606 1.00 82.94 89 ASN A CA 1
ATOM 697 C C . ASN A 1 89 ? -9.502 -10.548 -13.421 1.00 82.94 89 ASN A C 1
ATOM 699 O O . ASN A 1 89 ? -10.317 -11.462 -13.303 1.00 82.94 89 ASN A O 1
ATOM 703 N N . VAL A 1 90 ? -8.495 -10.399 -12.565 1.00 89.50 90 VAL A N 1
ATOM 704 C CA . VAL A 1 90 ? -8.322 -11.151 -11.320 1.00 89.50 90 VAL A CA 1
ATOM 705 C C . VAL A 1 90 ? -8.784 -10.298 -10.149 1.00 89.50 90 VAL A C 1
ATOM 707 O O . VAL A 1 90 ? -8.620 -9.084 -10.156 1.00 89.50 90 VAL A O 1
ATOM 710 N N . SER A 1 91 ? -9.351 -10.926 -9.123 1.00 92.50 91 SER A N 1
ATOM 711 C CA . SER A 1 91 ? -9.758 -10.240 -7.895 1.00 92.50 91 SER A CA 1
ATOM 712 C C . SER A 1 91 ? -9.109 -10.873 -6.674 1.00 92.50 91 SER A C 1
ATOM 714 O O . SER A 1 91 ? -8.976 -12.095 -6.623 1.00 92.50 91 SER A O 1
ATOM 716 N N . TYR A 1 92 ? -8.790 -10.061 -5.675 1.00 92.69 92 TYR A N 1
ATOM 717 C CA . TYR A 1 92 ? -8.261 -10.493 -4.382 1.00 92.69 92 TYR A CA 1
ATOM 718 C C . TYR A 1 92 ? -8.980 -9.768 -3.234 1.00 92.69 92 TYR A C 1
ATOM 720 O O . TYR A 1 92 ? -9.716 -8.804 -3.453 1.00 92.69 92 TYR A O 1
ATOM 728 N N . ASN A 1 93 ? -8.816 -10.268 -2.011 1.00 95.62 93 ASN A N 1
ATOM 729 C CA . ASN A 1 93 ? -9.375 -9.662 -0.797 1.00 95.62 93 ASN A CA 1
ATOM 730 C C . ASN A 1 93 ? -8.503 -8.474 -0.345 1.00 95.62 93 ASN A C 1
ATOM 732 O O . ASN A 1 93 ? -7.372 -8.362 -0.811 1.00 95.62 93 ASN A O 1
ATOM 736 N N . PRO A 1 94 ? -8.961 -7.592 0.559 1.00 94.75 94 PRO A N 1
ATOM 737 C CA . PRO A 1 94 ? -8.183 -6.417 0.942 1.00 94.75 94 PRO A CA 1
ATOM 738 C C . PRO A 1 94 ? -6.808 -6.785 1.512 1.00 94.75 94 PRO A C 1
ATOM 740 O O . PRO A 1 94 ? -6.689 -7.664 2.368 1.00 94.75 94 PRO A O 1
ATOM 743 N N . LEU A 1 95 ? -5.767 -6.091 1.046 1.00 93.81 95 LEU A N 1
ATOM 744 C CA . LEU A 1 95 ? -4.391 -6.270 1.507 1.00 93.81 95 LEU A CA 1
ATOM 745 C C . LEU A 1 95 ? -4.092 -5.263 2.623 1.00 93.81 95 LEU A C 1
ATOM 747 O O . LEU A 1 95 ? -3.589 -4.175 2.381 1.00 93.81 95 LEU A O 1
ATOM 751 N N . TYR A 1 96 ? -4.400 -5.614 3.869 1.00 95.19 96 TYR A N 1
ATOM 752 C CA . TYR A 1 96 ? -4.228 -4.711 5.023 1.00 95.19 96 TYR A CA 1
ATOM 753 C C . TYR A 1 96 ? -2.770 -4.300 5.305 1.00 95.19 96 TYR A C 1
ATOM 755 O O . TYR A 1 96 ? -2.497 -3.247 5.885 1.00 95.19 96 TYR A O 1
ATOM 763 N N . PHE A 1 97 ? -1.823 -5.130 4.872 1.00 95.56 97 PHE A N 1
ATOM 764 C CA . PHE A 1 97 ? -0.397 -4.985 5.162 1.00 95.56 97 PHE A CA 1
ATOM 765 C C . PHE A 1 97 ? 0.427 -4.506 3.967 1.00 95.56 97 PHE A C 1
ATOM 767 O O . PHE A 1 97 ? 1.640 -4.683 3.965 1.00 95.56 97 PHE A O 1
ATOM 774 N N . GLU A 1 98 ? -0.213 -3.936 2.943 1.00 92.56 98 GLU A N 1
ATOM 775 C CA . GLU A 1 98 ? 0.506 -3.503 1.744 1.00 92.56 98 GLU A CA 1
ATOM 776 C C . GLU A 1 98 ? 1.186 -2.135 1.921 1.00 92.56 98 GLU A C 1
ATOM 778 O O . GLU A 1 98 ? 0.668 -1.196 2.547 1.00 92.56 98 GLU A O 1
ATOM 783 N N . ASP A 1 99 ? 2.346 -1.982 1.296 1.00 93.56 99 ASP A N 1
ATOM 784 C CA . ASP A 1 99 ? 2.947 -0.693 0.980 1.00 93.56 99 ASP A CA 1
ATOM 785 C C . ASP A 1 99 ? 2.877 -0.437 -0.534 1.00 93.56 99 ASP A C 1
ATOM 787 O O . ASP A 1 99 ? 3.788 -0.826 -1.262 1.00 93.56 99 ASP A O 1
ATOM 791 N N . PRO A 1 100 ? 1.830 0.243 -1.051 1.00 90.56 100 PRO A N 1
ATOM 792 C CA . PRO A 1 100 ? 1.656 0.384 -2.495 1.00 90.56 100 PRO A CA 1
ATOM 793 C C . PRO A 1 100 ? 2.794 1.159 -3.165 1.00 90.56 100 PRO A C 1
ATOM 795 O O . PRO A 1 100 ? 3.115 0.893 -4.320 1.00 90.56 100 PRO A O 1
ATOM 798 N N . SER A 1 101 ? 3.405 2.119 -2.463 1.00 91.00 101 SER A N 1
ATOM 799 C CA . SER A 1 101 ? 4.521 2.901 -3.003 1.00 91.00 101 SER A CA 1
ATOM 800 C C . SER A 1 101 ? 5.745 2.017 -3.225 1.00 91.00 101 SER A C 1
ATOM 802 O O . SER A 1 101 ? 6.332 2.049 -4.304 1.00 91.00 101 SER A O 1
ATOM 804 N N . LEU A 1 102 ? 6.085 1.196 -2.234 1.00 92.81 102 LEU A N 1
ATOM 805 C CA . LEU A 1 102 ? 7.228 0.294 -2.287 1.00 92.81 102 LEU A CA 1
ATOM 806 C C . LEU A 1 102 ? 6.966 -0.930 -3.177 1.00 92.81 102 LEU A C 1
ATOM 808 O O . LEU A 1 102 ? 7.760 -1.230 -4.060 1.00 92.81 102 LEU A O 1
ATOM 812 N N . GLU A 1 103 ? 5.855 -1.629 -2.952 1.00 91.81 103 GLU A N 1
ATOM 813 C CA . GLU A 1 103 ? 5.568 -2.942 -3.540 1.00 91.81 103 GLU A CA 1
ATOM 814 C C . GLU A 1 103 ? 5.080 -2.857 -4.988 1.00 91.81 103 GLU A C 1
ATOM 816 O O . GLU A 1 103 ? 5.414 -3.723 -5.792 1.00 91.81 103 GLU A O 1
ATOM 821 N N . ARG A 1 104 ? 4.294 -1.826 -5.342 1.00 88.56 104 ARG A N 1
ATOM 822 C CA . ARG A 1 104 ? 3.736 -1.693 -6.702 1.00 88.56 104 ARG A CA 1
ATOM 823 C C . ARG A 1 104 ? 4.586 -0.813 -7.608 1.00 88.56 104 ARG A C 1
ATOM 825 O O . ARG A 1 104 ? 4.682 -1.096 -8.797 1.00 88.56 104 ARG A O 1
ATOM 832 N N . TYR A 1 105 ? 5.172 0.253 -7.059 1.00 89.69 105 TYR A N 1
ATOM 833 C CA . TYR A 1 105 ? 5.912 1.248 -7.846 1.00 89.69 105 TYR A CA 1
ATOM 834 C C . TYR A 1 105 ? 7.421 1.240 -7.602 1.00 89.69 105 TYR A C 1
ATOM 836 O O . TYR A 1 105 ? 8.143 1.947 -8.297 1.00 89.69 105 TYR A O 1
ATOM 844 N N . GLY A 1 106 ? 7.922 0.459 -6.638 1.00 91.69 106 GLY A N 1
ATOM 845 C CA . GLY A 1 106 ? 9.354 0.423 -6.339 1.00 91.69 106 GLY A CA 1
ATOM 846 C C . GLY A 1 106 ? 9.888 1.735 -5.759 1.00 91.69 106 GLY A C 1
ATOM 847 O O . GLY A 1 106 ? 11.080 2.011 -5.864 1.00 91.69 106 GLY A O 1
ATOM 848 N N . HIS A 1 107 ? 9.035 2.571 -5.159 1.00 93.81 107 HIS A N 1
ATOM 849 C CA . HIS A 1 107 ? 9.467 3.797 -4.493 1.00 93.81 107 HIS A CA 1
ATOM 850 C C . HIS A 1 107 ? 10.135 3.450 -3.158 1.00 93.81 107 HIS A C 1
ATOM 852 O O . HIS A 1 107 ? 9.467 3.281 -2.137 1.00 93.81 107 HIS A O 1
ATOM 858 N N . THR A 1 108 ? 11.461 3.335 -3.178 1.00 94.75 108 THR A N 1
ATOM 859 C CA . THR A 1 108 ? 12.271 2.933 -2.025 1.00 94.75 108 THR A CA 1
ATOM 860 C C . THR A 1 108 ? 12.897 4.124 -1.299 1.00 94.75 108 THR A C 1
ATOM 862 O O . THR A 1 108 ? 13.217 5.163 -1.878 1.00 94.75 108 THR A O 1
ATOM 865 N N . TYR A 1 109 ? 13.142 3.935 -0.009 1.00 93.81 109 TYR A N 1
ATOM 866 C CA . TYR A 1 109 ? 14.066 4.726 0.797 1.00 93.81 109 TYR A CA 1
ATOM 867 C C . TYR A 1 109 ? 15.508 4.211 0.620 1.00 93.81 109 TYR A C 1
ATOM 869 O O . TYR A 1 109 ? 15.710 3.154 0.017 1.00 93.81 109 TYR A O 1
ATOM 877 N N . PRO A 1 110 ? 16.530 4.910 1.155 1.00 96.38 110 PRO A N 1
ATOM 878 C CA . PRO A 1 110 ? 17.887 4.370 1.212 1.00 96.38 110 PRO A CA 1
ATOM 879 C C . PRO A 1 110 ? 17.915 2.988 1.879 1.00 96.38 110 PRO A C 1
ATOM 881 O O . PRO A 1 110 ? 17.235 2.782 2.887 1.00 96.38 110 PRO A O 1
ATOM 884 N N . GLU A 1 111 ? 18.732 2.072 1.355 1.00 95.06 111 GLU A N 1
ATOM 885 C CA . GLU A 1 111 ? 18.748 0.642 1.722 1.00 95.06 111 GLU A CA 1
ATOM 886 C C . GLU A 1 111 ? 18.852 0.384 3.232 1.00 95.06 111 GLU A C 1
ATOM 888 O O . GLU A 1 111 ? 18.228 -0.535 3.755 1.00 95.06 111 GLU A O 1
ATOM 893 N N . ILE A 1 112 ? 19.586 1.232 3.956 1.00 97.31 112 ILE A N 1
ATOM 894 C CA . ILE A 1 112 ? 19.781 1.119 5.409 1.00 97.31 112 ILE A CA 1
ATOM 895 C C . ILE A 1 112 ? 18.496 1.463 6.186 1.00 97.31 112 ILE A C 1
ATOM 897 O O . ILE A 1 112 ? 18.228 0.894 7.242 1.00 97.31 112 ILE A O 1
ATOM 901 N N . ILE A 1 113 ? 17.693 2.401 5.678 1.00 97.25 113 ILE A N 1
ATOM 902 C CA . ILE A 1 113 ? 16.504 2.935 6.360 1.00 97.25 113 ILE A CA 1
ATOM 903 C C . ILE A 1 113 ? 15.234 2.193 5.924 1.00 97.25 113 ILE A C 1
ATOM 905 O O . ILE A 1 113 ? 14.306 2.049 6.721 1.00 97.25 113 ILE A O 1
ATOM 909 N N . GLN A 1 114 ? 15.199 1.677 4.692 1.00 96.81 114 GLN A N 1
ATOM 910 C CA . GLN A 1 114 ? 14.078 0.915 4.143 1.00 96.81 114 GLN A CA 1
ATOM 911 C C . GLN A 1 114 ? 13.524 -0.169 5.089 1.00 96.81 114 GLN A C 1
ATOM 913 O O . GLN A 1 114 ? 12.316 -0.149 5.327 1.00 96.81 114 GLN A O 1
ATOM 918 N N . PRO A 1 115 ? 14.332 -1.076 5.682 1.00 96.25 115 PRO A N 1
ATOM 919 C CA . PRO A 1 115 ? 13.793 -2.113 6.563 1.00 96.25 115 PRO A CA 1
ATOM 920 C C . PRO A 1 115 ? 13.138 -1.531 7.820 1.00 96.25 115 PRO A C 1
ATOM 922 O O . PRO A 1 115 ? 12.127 -2.054 8.281 1.00 96.25 115 PRO A O 1
ATOM 925 N N . VAL A 1 116 ? 13.663 -0.421 8.352 1.00 97.69 116 VAL A N 1
ATOM 926 C CA . VAL A 1 116 ? 13.084 0.261 9.518 1.00 97.69 116 VAL A CA 1
ATOM 927 C C . VAL A 1 116 ? 11.738 0.888 9.158 1.00 97.69 116 VAL A C 1
ATOM 929 O O . VAL A 1 116 ? 10.778 0.749 9.914 1.00 97.69 116 VAL A O 1
ATOM 932 N N . VAL A 1 117 ? 11.638 1.534 7.992 1.00 95.88 117 VAL A N 1
ATOM 933 C CA . VAL A 1 117 ? 10.382 2.136 7.519 1.00 95.88 117 VAL A CA 1
ATOM 934 C C . VAL A 1 117 ? 9.331 1.066 7.237 1.00 95.88 117 VAL A C 1
ATOM 936 O O . VAL A 1 117 ? 8.198 1.199 7.699 1.00 95.88 117 VAL A O 1
ATOM 939 N N . SER A 1 118 ? 9.703 -0.013 6.545 1.00 95.81 118 SER A N 1
ATOM 940 C CA . SER A 1 118 ? 8.804 -1.138 6.277 1.00 95.81 118 SER A CA 1
ATOM 941 C C . SER A 1 118 ? 8.322 -1.794 7.573 1.00 95.81 118 SER A C 1
ATOM 943 O O . SER A 1 118 ? 7.126 -2.026 7.725 1.00 95.81 118 SER A O 1
ATOM 945 N N . MET A 1 119 ? 9.215 -2.016 8.545 1.00 97.19 119 MET A N 1
ATOM 946 C CA . MET A 1 119 ? 8.851 -2.565 9.856 1.00 97.19 119 MET A CA 1
ATOM 947 C C . MET A 1 119 ? 7.896 -1.639 10.617 1.00 97.19 119 MET A C 1
ATOM 949 O O . MET A 1 119 ? 6.885 -2.095 11.147 1.00 97.19 119 MET A O 1
ATOM 953 N N . ALA A 1 120 ? 8.182 -0.335 10.654 1.00 96.56 120 ALA A N 1
ATOM 954 C CA . ALA A 1 120 ? 7.319 0.640 11.315 1.00 96.56 120 ALA A CA 1
ATOM 955 C C . ALA A 1 120 ? 5.929 0.695 10.663 1.00 96.56 120 ALA A C 1
ATOM 957 O O . ALA A 1 120 ? 4.916 0.694 11.362 1.00 96.56 120 ALA A O 1
ATOM 958 N N . ARG A 1 121 ? 5.869 0.697 9.327 1.00 95.62 121 ARG A N 1
ATOM 959 C CA . ARG A 1 121 ? 4.614 0.706 8.570 1.00 95.62 121 ARG A CA 1
ATOM 960 C C . ARG A 1 121 ? 3.794 -0.555 8.828 1.00 95.62 121 ARG A C 1
ATOM 962 O O . ARG A 1 121 ? 2.625 -0.435 9.188 1.00 95.62 121 ARG A O 1
ATOM 969 N N . PHE A 1 122 ? 4.416 -1.729 8.723 1.00 96.38 122 PHE A N 1
ATOM 970 C CA . PHE A 1 122 ? 3.776 -3.001 9.051 1.00 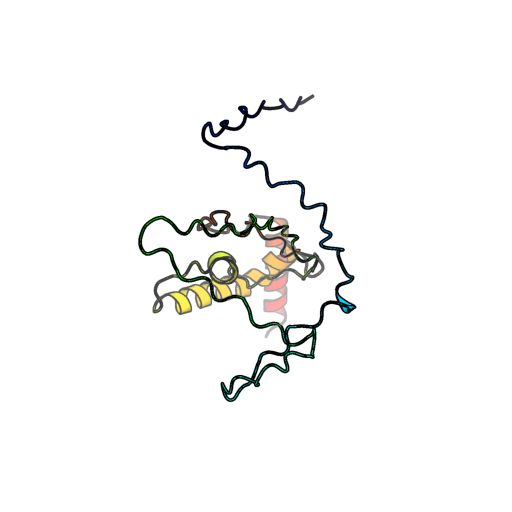96.38 122 PHE A CA 1
ATOM 971 C C . PHE A 1 122 ? 3.275 -3.014 10.501 1.00 96.38 122 PHE A C 1
ATOM 973 O O . PHE A 1 122 ? 2.138 -3.397 10.751 1.00 96.38 122 PHE A O 1
ATOM 980 N N . GLY A 1 123 ? 4.075 -2.525 11.454 1.00 97.88 123 GLY A N 1
ATOM 981 C CA . GLY A 1 123 ? 3.687 -2.426 12.862 1.00 97.88 123 GLY A CA 1
ATOM 982 C C . GLY A 1 123 ? 2.460 -1.536 13.084 1.00 97.88 123 GLY A C 1
ATOM 983 O O . GLY A 1 123 ? 1.547 -1.919 13.812 1.00 97.88 123 GLY A O 1
ATOM 984 N N . VAL A 1 124 ? 2.390 -0.381 12.412 1.00 95.94 124 VAL A N 1
ATOM 985 C CA . VAL A 1 124 ? 1.211 0.504 12.449 1.00 95.94 124 VAL A CA 1
ATOM 986 C C . VAL A 1 124 ? -0.008 -0.168 11.816 1.00 95.94 124 VAL A C 1
ATOM 988 O O . VAL A 1 124 ? -1.106 -0.065 12.360 1.00 95.94 124 VAL A O 1
ATOM 991 N N . GLN A 1 125 ? 0.163 -0.876 10.699 1.00 96.12 125 GLN A N 1
ATOM 992 C CA . GLN A 1 125 ? -0.921 -1.615 10.047 1.00 96.12 125 GLN A CA 1
ATOM 993 C C . GLN A 1 125 ? -1.425 -2.775 10.913 1.00 96.12 125 GLN A C 1
ATOM 995 O O . GLN A 1 125 ? -2.631 -2.950 11.047 1.00 96.12 125 GLN A O 1
ATOM 1000 N N . ALA A 1 126 ? -0.521 -3.511 11.562 1.00 97.12 126 ALA A N 1
ATOM 1001 C CA . ALA A 1 126 ? -0.845 -4.600 12.480 1.00 97.12 126 ALA A CA 1
ATOM 1002 C C . ALA A 1 126 ? -1.582 -4.099 13.710 1.00 97.12 126 ALA A C 1
ATOM 1004 O O . ALA A 1 126 ? -2.640 -4.630 14.046 1.00 97.12 126 ALA A O 1
ATOM 1005 N N . ALA A 1 127 ? -1.075 -3.035 14.333 1.00 96.44 127 ALA A N 1
ATOM 1006 C CA . ALA A 1 127 ? -1.763 -2.393 15.435 1.00 96.44 127 ALA A CA 1
ATOM 1007 C C . ALA A 1 127 ? -3.148 -1.922 14.986 1.00 96.44 127 ALA A C 1
ATOM 1009 O O . ALA A 1 127 ? -4.120 -2.264 15.641 1.00 96.44 127 ALA A O 1
ATOM 1010 N N . GLY A 1 128 ? -3.258 -1.220 13.854 1.00 96.12 128 GLY A N 1
ATOM 1011 C CA . GLY A 1 128 ? -4.502 -0.663 13.315 1.00 96.12 128 GLY A CA 1
ATOM 1012 C C . GLY A 1 128 ? -5.423 -1.644 12.580 1.00 96.12 128 GLY A C 1
ATOM 1013 O O . GLY A 1 128 ? -6.422 -1.202 12.010 1.00 96.12 128 GLY A O 1
ATOM 1014 N N . LEU A 1 129 ? -5.136 -2.948 12.574 1.00 96.75 129 LEU A N 1
ATOM 1015 C CA . LEU A 1 129 ? -5.875 -3.932 11.779 1.00 96.75 129 LEU A CA 1
ATOM 1016 C C . LEU A 1 129 ? -7.396 -3.940 12.055 1.00 96.75 129 LEU A C 1
ATOM 1018 O O . LEU A 1 129 ? -8.159 -3.916 11.086 1.00 96.75 129 LEU A O 1
ATOM 1022 N N . PRO A 1 130 ? -7.887 -3.897 13.315 1.00 97.00 130 PRO A N 1
ATOM 1023 C CA . PRO A 1 130 ? -9.326 -3.836 13.587 1.00 97.00 130 PRO A CA 1
ATOM 1024 C C . PRO A 1 130 ? -10.018 -2.634 12.933 1.00 97.00 130 PRO A C 1
ATOM 1026 O O . PRO A 1 130 ? -11.141 -2.748 12.444 1.00 97.00 130 PRO A O 1
ATOM 1029 N N . TYR A 1 131 ? -9.333 -1.488 12.881 1.00 97.56 131 TYR A N 1
ATOM 1030 C CA . TYR A 1 131 ? -9.836 -0.282 12.229 1.00 97.56 131 TYR A CA 1
ATOM 1031 C C . TYR A 1 131 ? -9.900 -0.455 10.708 1.00 97.56 131 TYR A C 1
ATOM 1033 O O . TYR A 1 131 ? -10.890 -0.083 10.077 1.00 97.56 131 TYR A O 1
ATOM 1041 N N . GLN A 1 132 ? -8.866 -1.055 10.113 1.00 96.25 132 GLN A N 1
ATOM 1042 C CA . GLN A 1 132 ? -8.825 -1.298 8.673 1.00 96.25 132 GLN A CA 1
ATOM 1043 C C . GLN A 1 132 ? -9.894 -2.298 8.220 1.00 96.25 132 GLN A C 1
ATOM 1045 O O . GLN A 1 132 ? -10.552 -2.045 7.217 1.00 96.25 132 GLN A O 1
ATOM 1050 N N . ILE A 1 133 ? -10.135 -3.374 8.978 1.00 97.00 133 ILE A N 1
ATOM 1051 C CA . ILE A 1 133 ? -11.207 -4.344 8.691 1.00 97.00 133 ILE A CA 1
ATOM 1052 C C . ILE A 1 133 ? -12.590 -3.680 8.758 1.00 97.00 133 ILE A C 1
ATOM 1054 O O . ILE A 1 133 ? -13.468 -3.996 7.957 1.00 97.00 133 ILE A O 1
ATOM 1058 N N . ALA A 1 134 ? -12.793 -2.747 9.695 1.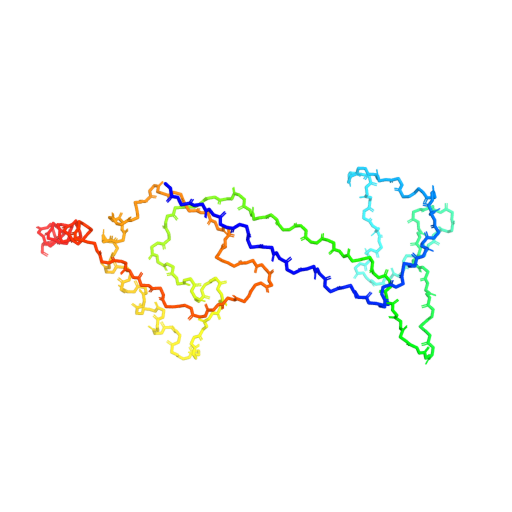00 97.12 134 ALA A N 1
ATOM 1059 C CA . ALA A 1 134 ? -14.050 -2.010 9.808 1.00 97.12 134 ALA A CA 1
ATOM 1060 C C . ALA A 1 134 ? -14.276 -1.034 8.637 1.00 97.12 134 ALA A C 1
ATOM 1062 O O . ALA A 1 134 ? -15.415 -0.829 8.222 1.00 97.12 134 ALA A O 1
ATOM 1063 N N . LEU A 1 135 ? -13.208 -0.436 8.096 1.00 95.88 135 LEU A N 1
ATOM 1064 C CA . LEU A 1 135 ? -13.274 0.401 6.893 1.00 95.88 135 LEU A CA 1
ATOM 1065 C C . LEU A 1 135 ? -13.472 -0.414 5.613 1.00 95.88 135 LEU A C 1
ATOM 1067 O O . LEU A 1 135 ? -14.241 -0.023 4.732 1.00 95.88 135 LEU A O 1
ATOM 1071 N N . ASP A 1 136 ? -12.729 -1.508 5.500 1.00 95.12 136 ASP A N 1
ATOM 1072 C CA . ASP A 1 136 ? -12.654 -2.329 4.308 1.00 95.12 136 ASP A CA 1
ATOM 1073 C C . ASP A 1 136 ? -12.822 -3.805 4.681 1.00 95.12 136 ASP A C 1
ATOM 1075 O O . ASP A 1 136 ? -11.847 -4.451 5.063 1.00 95.12 136 ASP A O 1
ATOM 1079 N N . PRO A 1 137 ? -14.049 -4.354 4.632 1.00 96.19 137 PRO A N 1
ATOM 1080 C CA . PRO A 1 137 ? -14.322 -5.698 5.130 1.00 96.19 137 PRO A CA 1
ATOM 1081 C C . PRO A 1 137 ? -13.595 -6.795 4.352 1.00 96.19 137 PRO A C 1
ATOM 1083 O O . PRO A 1 137 ? -13.454 -6.715 3.133 1.00 96.19 137 PRO A O 1
ATOM 1086 N N . VAL A 1 138 ? -13.244 -7.887 5.037 1.00 96.44 138 VAL A N 1
ATOM 1087 C CA . VAL A 1 138 ? -12.413 -8.984 4.496 1.00 96.44 138 VAL A CA 1
ATOM 1088 C C . VAL A 1 138 ? -12.973 -9.659 3.238 1.00 96.44 138 VAL A C 1
ATOM 1090 O O . VAL A 1 138 ? -12.232 -10.322 2.518 1.00 96.44 138 VAL A O 1
ATOM 1093 N N . TRP A 1 139 ? -14.273 -9.523 2.970 1.00 95.31 139 TRP A N 1
ATOM 1094 C CA . TRP A 1 139 ? -14.963 -10.097 1.808 1.00 95.31 139 TRP A CA 1
ATOM 1095 C C . TRP A 1 139 ? -15.081 -9.133 0.621 1.00 95.31 139 TRP A C 1
ATOM 1097 O O . TRP A 1 139 ? -15.666 -9.491 -0.405 1.00 95.31 139 TRP A O 1
ATOM 1107 N N . ARG A 1 140 ? -14.566 -7.905 0.731 1.00 94.62 140 ARG A N 1
ATOM 1108 C CA . ARG A 1 140 ? -14.575 -6.961 -0.385 1.00 94.62 140 ARG A CA 1
ATOM 1109 C C . ARG A 1 140 ? -13.549 -7.380 -1.431 1.00 94.62 140 ARG A C 1
ATOM 1111 O O . ARG A 1 140 ? -12.399 -7.655 -1.116 1.00 94.62 140 ARG A O 1
ATOM 1118 N N . ARG A 1 141 ? -13.966 -7.420 -2.693 1.00 92.69 141 ARG A N 1
ATOM 1119 C CA . ARG A 1 141 ? -13.075 -7.746 -3.809 1.00 92.69 141 ARG A CA 1
ATOM 1120 C C . ARG A 1 141 ? -12.388 -6.488 -4.322 1.00 92.69 141 ARG A C 1
ATOM 1122 O O . ARG A 1 141 ? -13.063 -5.520 -4.667 1.00 92.69 141 ARG A O 1
ATOM 1129 N N . HIS A 1 142 ? -11.068 -6.548 -4.415 1.00 90.75 142 HIS A N 1
ATOM 1130 C CA . HIS A 1 142 ? -10.211 -5.565 -5.064 1.00 90.75 142 HIS A CA 1
ATOM 1131 C C . HIS A 1 142 ? -9.671 -6.133 -6.368 1.00 90.75 142 HIS A C 1
ATOM 1133 O O . HIS A 1 142 ? -9.390 -7.327 -6.468 1.00 90.75 142 HIS A O 1
ATOM 1139 N N . TYR A 1 143 ? -9.526 -5.267 -7.365 1.00 87.69 143 TYR A N 1
ATOM 1140 C CA . TYR A 1 143 ? -8.993 -5.628 -8.674 1.00 87.69 143 TYR A CA 1
ATOM 1141 C C . TYR A 1 143 ? -7.630 -4.952 -8.862 1.00 87.69 143 TYR A C 1
ATOM 1143 O O . TYR A 1 143 ? -7.500 -3.759 -8.574 1.00 87.69 143 TYR A O 1
ATOM 1151 N N . PRO A 1 144 ? -6.601 -5.663 -9.355 1.00 77.06 144 PRO A N 1
ATOM 1152 C CA . PRO A 1 144 ? -5.262 -5.133 -9.569 1.00 77.06 144 PRO A CA 1
ATOM 1153 C C . PRO A 1 144 ? -5.177 -4.341 -10.876 1.00 77.06 144 PRO A C 1
ATOM 1155 O O . PRO A 1 144 ? -4.095 -4.241 -11.440 1.00 77.06 144 PRO A O 1
ATOM 1158 N N . LEU A 1 145 ? -6.285 -3.755 -11.353 1.00 73.31 145 LEU A N 1
ATOM 1159 C CA . LEU A 1 145 ? -6.359 -3.001 -12.614 1.00 73.31 145 LEU A CA 1
ATOM 1160 C C . LEU A 1 145 ? -5.373 -1.814 -12.694 1.00 73.31 145 LEU A C 1
ATOM 1162 O O . LEU A 1 145 ? -5.267 -1.185 -13.740 1.00 73.31 145 LEU A O 1
ATOM 1166 N N . GLY A 1 146 ? -4.628 -1.556 -11.613 1.00 66.94 146 GLY A N 1
ATOM 1167 C CA . GLY A 1 146 ? -3.545 -0.591 -11.520 1.00 66.94 146 GLY A CA 1
ATOM 1168 C C . GLY A 1 146 ? -4.087 0.809 -11.278 1.00 66.94 146 GLY A C 1
ATOM 1169 O O . GLY A 1 146 ? -5.128 1.181 -11.809 1.00 66.94 146 GLY A O 1
ATOM 1170 N N . TYR A 1 147 ? -3.391 1.606 -10.464 1.00 73.25 147 TYR A N 1
ATOM 1171 C CA . TYR A 1 147 ? -3.691 3.041 -10.418 1.00 73.25 147 TYR A CA 1
ATOM 1172 C C . TYR A 1 147 ? -3.089 3.779 -11.629 1.00 73.25 147 TYR A C 1
ATOM 1174 O O . TYR A 1 147 ? -3.549 4.868 -11.953 1.00 73.25 147 TYR A O 1
ATOM 1182 N N . TYR A 1 148 ? -2.096 3.176 -12.298 1.00 82.38 148 TYR A N 1
ATOM 1183 C CA . TYR A 1 148 ? -1.388 3.708 -13.467 1.00 82.38 148 TYR A CA 1
ATOM 1184 C C . TYR A 1 148 ? -1.175 2.602 -14.503 1.00 82.38 148 TYR A C 1
ATOM 1186 O O . TYR A 1 148 ? -0.992 1.438 -14.131 1.00 82.38 148 TYR A O 1
ATOM 1194 N N . ARG A 1 149 ? -1.196 2.956 -15.792 1.00 82.06 149 ARG A N 1
ATOM 1195 C CA . ARG A 1 149 ? -0.926 2.023 -16.896 1.00 82.06 149 ARG A CA 1
ATOM 1196 C C . ARG A 1 149 ? 0.578 1.923 -17.170 1.00 82.06 149 ARG A C 1
ATOM 1198 O O . ARG A 1 149 ? 1.329 2.823 -16.793 1.00 82.06 149 ARG A O 1
ATOM 1205 N N . PRO A 1 150 ? 1.046 0.867 -17.860 1.00 78.25 150 PRO A N 1
ATOM 1206 C CA . PRO A 1 150 ? 2.408 0.842 -18.381 1.00 78.25 150 PRO A CA 1
ATOM 1207 C C . PRO A 1 150 ? 2.677 2.085 -19.244 1.00 78.25 150 PRO A C 1
ATOM 1209 O O . PRO A 1 150 ? 1.965 2.328 -20.214 1.00 78.25 150 PRO A O 1
ATOM 1212 N N . GLY A 1 151 ? 3.685 2.874 -18.872 1.00 81.25 151 GLY A N 1
ATOM 1213 C CA . GLY A 1 151 ? 4.037 4.129 -19.548 1.00 81.25 151 GLY A CA 1
ATOM 1214 C C . GLY A 1 151 ? 3.451 5.396 -18.914 1.00 81.25 151 GLY A C 1
ATOM 1215 O O . GLY A 1 151 ? 3.981 6.477 -19.168 1.00 81.25 151 GLY A O 1
ATOM 1216 N N . ASP A 1 152 ? 2.441 5.286 -18.045 1.00 84.88 152 ASP A N 1
ATOM 1217 C CA . ASP A 1 152 ? 1.957 6.434 -17.273 1.00 84.88 152 ASP A CA 1
ATOM 1218 C C . ASP A 1 152 ? 2.944 6.769 -16.137 1.00 84.88 152 ASP A C 1
ATOM 1220 O O . ASP A 1 152 ? 3.479 5.865 -15.484 1.00 84.88 152 ASP A O 1
ATOM 1224 N N . PRO A 1 153 ? 3.181 8.060 -15.838 1.00 87.88 153 PRO A N 1
ATOM 1225 C CA . PRO A 1 153 ? 4.003 8.445 -14.698 1.00 87.88 153 PRO A CA 1
ATOM 1226 C C . PRO A 1 153 ? 3.297 8.091 -13.380 1.00 87.88 153 PRO A C 1
ATOM 1228 O O . PRO A 1 153 ? 2.186 8.552 -13.123 1.00 87.88 153 PRO A O 1
ATOM 1231 N N . ALA A 1 154 ? 3.966 7.324 -12.512 1.00 89.75 154 ALA A N 1
ATOM 1232 C CA . ALA A 1 154 ? 3.479 6.981 -11.175 1.00 89.75 154 ALA A CA 1
ATOM 1233 C C . ALA A 1 154 ? 4.059 7.946 -10.115 1.00 89.75 154 ALA A C 1
ATOM 1235 O O . ALA A 1 154 ? 5.196 7.766 -9.678 1.00 89.75 154 ALA A O 1
ATOM 1236 N N . PRO A 1 155 ? 3.331 8.993 -9.676 1.00 91.25 155 PRO A N 1
ATOM 1237 C CA . PRO A 1 155 ? 3.810 9.899 -8.641 1.00 91.25 155 PRO A CA 1
ATOM 1238 C C . PRO A 1 155 ? 4.014 9.193 -7.295 1.00 91.25 155 PRO A C 1
ATOM 1240 O O . PRO A 1 155 ? 3.259 8.300 -6.899 1.00 91.25 155 PRO A O 1
ATOM 1243 N N . ALA A 1 156 ? 5.004 9.665 -6.535 1.00 90.25 156 ALA A N 1
ATOM 1244 C CA . ALA A 1 156 ? 5.260 9.228 -5.167 1.00 90.25 156 ALA A CA 1
ATOM 1245 C C . ALA A 1 156 ? 4.190 9.775 -4.202 1.00 90.25 156 ALA A C 1
ATOM 1247 O O . ALA A 1 156 ? 4.359 10.816 -3.562 1.00 90.25 156 ALA A O 1
ATOM 1248 N N . LEU A 1 157 ? 3.059 9.071 -4.119 1.00 89.69 157 LEU A N 1
ATOM 1249 C CA . LEU A 1 157 ? 1.937 9.430 -3.254 1.00 89.69 157 LEU A CA 1
ATOM 1250 C C . LEU A 1 157 ? 2.169 9.013 -1.797 1.00 89.69 157 LEU A C 1
ATOM 1252 O O . LEU A 1 157 ? 2.798 7.997 -1.493 1.00 89.69 157 LEU A O 1
ATOM 1256 N N . ARG A 1 158 ? 1.587 9.791 -0.879 1.00 89.38 158 ARG A N 1
ATOM 1257 C CA . ARG A 1 158 ? 1.473 9.440 0.541 1.00 89.38 158 ARG A CA 1
ATOM 1258 C C . ARG A 1 158 ? 0.046 8.995 0.833 1.00 89.38 158 ARG A C 1
ATOM 1260 O O . ARG A 1 158 ? -0.841 9.831 0.984 1.00 89.38 158 ARG A O 1
ATOM 1267 N N . TYR A 1 159 ? -0.160 7.685 0.912 1.00 88.75 159 TYR A N 1
ATOM 1268 C CA . TYR A 1 159 ? -1.460 7.102 1.239 1.00 88.75 159 TYR A CA 1
ATOM 1269 C C . TYR A 1 159 ? -1.827 7.389 2.695 1.00 88.75 159 TYR A C 1
ATOM 1271 O O . TYR A 1 159 ? -1.052 7.091 3.606 1.00 88.75 159 TYR A O 1
ATOM 1279 N N . GLN A 1 160 ? -3.004 7.974 2.901 1.00 89.12 160 GLN A N 1
ATOM 1280 C CA . GLN A 1 160 ? -3.534 8.307 4.219 1.00 89.12 160 GLN A CA 1
ATOM 1281 C C . GLN A 1 160 ? -4.740 7.427 4.520 1.00 89.12 160 GLN A C 1
ATOM 1283 O O . GLN A 1 160 ? -5.553 7.144 3.640 1.00 89.12 160 GLN A O 1
ATOM 1288 N N . VAL A 1 161 ? -4.862 7.015 5.776 1.00 89.44 161 VAL A N 1
ATOM 1289 C CA . VAL A 1 161 ? -6.040 6.293 6.248 1.00 89.44 161 VAL A CA 1
ATOM 1290 C C . VAL A 1 161 ? -7.153 7.316 6.511 1.00 89.44 161 VAL A C 1
ATOM 1292 O O . VAL A 1 161 ? -6.909 8.283 7.238 1.00 89.44 161 VAL A O 1
ATOM 1295 N N . PRO A 1 162 ? -8.363 7.148 5.946 1.00 93.50 162 PRO A N 1
ATOM 1296 C CA . PRO A 1 162 ? -9.448 8.095 6.171 1.00 93.50 162 PRO A CA 1
ATOM 1297 C C . PRO A 1 162 ? -9.921 8.042 7.627 1.00 93.50 162 PRO A C 1
ATOM 1299 O O . PRO A 1 162 ? -10.033 6.964 8.217 1.00 93.50 162 PRO A O 1
ATOM 1302 N N . PHE A 1 163 ? -10.246 9.204 8.198 1.00 94.81 163 PHE A N 1
ATOM 1303 C CA . PHE A 1 163 ? -10.849 9.297 9.527 1.00 94.81 163 PHE A CA 1
ATOM 1304 C C . PHE A 1 163 ? -12.326 8.893 9.477 1.00 94.81 163 PHE A C 1
ATOM 1306 O O . PHE A 1 163 ? -13.126 9.507 8.774 1.00 94.81 163 PHE A O 1
ATOM 1313 N N . ASN A 1 164 ? -12.695 7.868 10.242 1.00 97.38 164 ASN A N 1
ATOM 1314 C CA . ASN A 1 164 ? -14.049 7.343 10.326 1.00 97.38 164 ASN A CA 1
ATOM 1315 C C . ASN A 1 164 ? -14.374 6.974 11.779 1.00 97.38 164 ASN A C 1
ATOM 1317 O O . ASN A 1 164 ? -13.759 6.083 12.368 1.00 97.38 164 ASN A O 1
ATOM 1321 N N . ALA A 1 165 ? -15.375 7.650 12.346 1.00 97.31 165 ALA A N 1
ATOM 1322 C CA . ALA A 1 165 ? -15.791 7.445 13.730 1.00 97.31 165 ALA A CA 1
ATOM 1323 C C . ALA A 1 165 ? -16.328 6.027 13.987 1.00 97.31 165 ALA A C 1
ATOM 1325 O O . ALA A 1 165 ? -16.038 5.451 15.028 1.00 97.31 165 ALA A O 1
ATOM 1326 N N . GLN A 1 166 ? -17.054 5.433 13.036 1.00 96.69 166 GLN A N 1
ATOM 1327 C CA . GLN A 1 166 ? -17.623 4.090 13.195 1.00 96.69 166 GLN A CA 1
ATOM 1328 C C . GLN A 1 166 ? -16.530 3.017 13.235 1.00 96.69 166 GLN A C 1
ATOM 1330 O O . GLN A 1 166 ? -16.559 2.118 14.080 1.00 96.69 166 GLN A O 1
ATOM 1335 N N . ALA A 1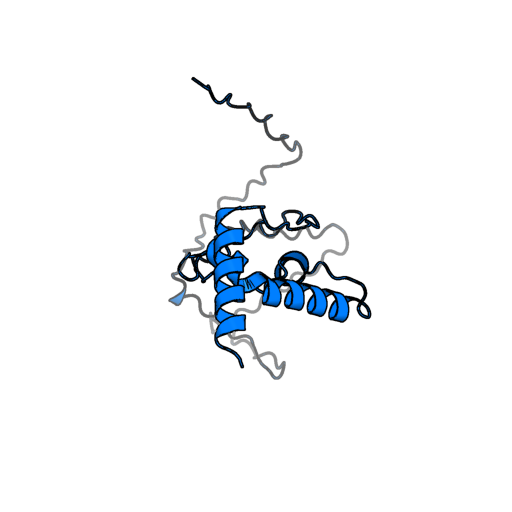 167 ? -15.534 3.141 12.355 1.00 96.81 167 ALA A N 1
ATOM 1336 C CA . ALA A 1 167 ? -14.374 2.258 12.358 1.00 96.81 167 ALA A CA 1
ATOM 1337 C C . ALA A 1 167 ? -13.558 2.422 13.649 1.00 96.81 167 ALA A C 1
ATOM 1339 O O . ALA A 1 167 ? -13.133 1.427 14.233 1.00 96.81 167 ALA A O 1
ATOM 1340 N N . ALA A 1 168 ? -13.415 3.657 14.148 1.00 97.25 168 ALA A N 1
ATOM 1341 C CA . ALA A 1 168 ? -12.749 3.932 15.420 1.00 97.25 168 ALA A CA 1
ATOM 1342 C C . ALA A 1 168 ? -13.477 3.269 16.596 1.00 97.25 168 ALA A C 1
ATOM 1344 O O . ALA A 1 168 ? -12.847 2.575 17.387 1.00 97.25 168 ALA A O 1
ATOM 1345 N N . THR A 1 169 ? -14.803 3.416 16.686 1.00 98.06 169 THR A N 1
ATOM 1346 C CA . THR A 1 169 ? -15.607 2.765 17.730 1.00 98.06 169 THR A CA 1
ATOM 1347 C C . THR A 1 169 ? -15.478 1.243 17.675 1.00 98.06 169 THR A C 1
ATOM 1349 O O . THR A 1 169 ? -15.274 0.615 18.712 1.00 98.06 169 THR A O 1
ATOM 1352 N N . THR A 1 170 ? -15.538 0.656 16.476 1.00 97.06 170 THR A N 1
ATOM 1353 C CA . THR A 1 170 ? -15.389 -0.795 16.279 1.00 97.06 170 THR A CA 1
ATOM 1354 C C . THR A 1 170 ? -14.011 -1.276 16.730 1.00 97.06 170 THR A C 1
ATOM 1356 O O . THR A 1 170 ? -13.910 -2.246 17.476 1.00 97.06 170 THR A O 1
ATOM 1359 N N . ALA A 1 171 ? -12.949 -0.567 16.341 1.00 97.19 171 ALA A N 1
ATOM 1360 C CA . ALA A 1 171 ? -11.591 -0.890 16.756 1.00 97.19 171 ALA A CA 1
ATOM 1361 C C . ALA A 1 171 ? -11.436 -0.822 18.283 1.00 97.19 171 ALA A C 1
ATOM 1363 O O . ALA A 1 171 ? -10.939 -1.770 18.886 1.00 97.19 171 ALA A O 1
ATOM 1364 N N . THR A 1 172 ? -11.938 0.240 18.923 1.00 97.88 172 THR A N 1
ATOM 1365 C CA . THR A 1 172 ? -11.922 0.375 20.387 1.00 97.88 172 THR A CA 1
ATOM 1366 C C . THR A 1 172 ? -12.640 -0.786 21.067 1.00 97.88 172 THR A C 1
ATOM 1368 O O . THR A 1 172 ? -12.080 -1.369 21.989 1.00 97.88 172 THR A O 1
ATOM 1371 N N . MET A 1 173 ? -13.827 -1.181 20.591 1.00 97.69 173 MET A N 1
ATOM 1372 C CA . MET A 1 173 ? -14.547 -2.341 21.133 1.00 97.69 173 MET A CA 1
ATOM 1373 C C . MET A 1 173 ? -13.722 -3.628 21.037 1.00 97.69 173 MET A C 1
ATOM 1375 O O . MET A 1 173 ? -13.674 -4.389 22.003 1.00 97.69 173 MET A O 1
ATOM 1379 N N . VAL A 1 174 ? -13.041 -3.853 19.909 1.00 96.81 174 VAL A N 1
ATOM 1380 C CA . VAL A 1 174 ? -12.162 -5.016 19.725 1.00 96.81 174 VAL A CA 1
ATOM 1381 C C . VAL A 1 174 ? -10.997 -4.987 20.714 1.00 96.81 174 VAL A C 1
ATOM 1383 O O . VAL A 1 174 ? -10.767 -5.987 21.391 1.00 96.81 174 VAL A O 1
ATOM 1386 N N . TYR A 1 175 ? -10.291 -3.861 20.862 1.00 96.81 175 TYR A N 1
ATOM 1387 C CA . TYR A 1 175 ? -9.175 -3.773 21.812 1.00 96.81 175 TYR A CA 1
ATOM 1388 C C . TYR A 1 175 ? -9.632 -3.910 23.263 1.00 96.81 175 TYR A C 1
ATOM 1390 O O . TYR A 1 175 ? -8.976 -4.598 24.040 1.00 96.81 175 TYR A O 1
ATOM 1398 N N . THR A 1 176 ? -10.757 -3.291 23.637 1.00 96.94 176 THR A N 1
ATOM 1399 C CA . THR A 1 176 ? -11.331 -3.433 24.980 1.00 96.94 176 THR A CA 1
ATOM 1400 C C . THR A 1 176 ? -11.699 -4.888 25.259 1.00 96.94 176 THR A C 1
ATOM 1402 O O . THR A 1 176 ? -11.345 -5.407 26.312 1.00 96.94 176 THR A O 1
ATOM 1405 N N . GLY A 1 177 ? -12.346 -5.572 24.311 1.00 96.00 177 GLY A N 1
ATOM 1406 C CA . GLY A 1 177 ? -12.642 -7.000 24.432 1.00 96.00 177 GLY A CA 1
ATOM 1407 C C . GLY A 1 177 ? -11.375 -7.849 24.558 1.00 96.00 177 GLY A C 1
ATOM 1408 O O . GLY A 1 177 ? -11.296 -8.699 25.438 1.00 96.00 177 GLY A O 1
ATOM 1409 N N . MET A 1 178 ? -10.357 -7.579 23.739 1.00 94.50 178 MET A N 1
ATOM 1410 C CA . MET A 1 178 ? -9.080 -8.297 23.777 1.00 94.50 178 MET A CA 1
ATOM 1411 C C . MET A 1 178 ? -8.356 -8.120 25.119 1.00 94.50 178 MET A C 1
ATOM 1413 O O . MET A 1 178 ? -7.859 -9.096 25.671 1.00 94.50 178 MET A O 1
ATOM 1417 N N . PHE A 1 179 ? -8.349 -6.902 25.669 1.00 94.31 179 PHE A N 1
ATOM 1418 C CA . PHE A 1 179 ? -7.766 -6.608 26.980 1.00 94.31 179 PHE A CA 1
ATOM 1419 C C . PHE A 1 179 ? -8.505 -7.303 28.130 1.00 94.31 179 PHE A C 1
ATOM 1421 O O . PHE A 1 179 ? -7.879 -7.696 29.101 1.00 94.31 179 PHE A O 1
ATOM 1428 N N . LEU A 1 180 ? -9.828 -7.466 28.036 1.00 94.88 180 LEU A N 1
ATOM 1429 C CA . LEU A 1 180 ? -10.611 -8.145 29.074 1.00 94.88 180 LEU A CA 1
ATOM 1430 C C . LEU A 1 180 ? -10.515 -9.678 29.001 1.00 94.88 180 LEU A C 1
ATOM 1432 O O . LEU A 1 180 ? -10.756 -10.345 30.004 1.00 94.88 180 LEU A O 1
ATOM 1436 N N . VAL A 1 181 ? -10.218 -10.241 27.824 1.00 95.62 181 VAL A N 1
ATOM 1437 C CA . VAL A 1 181 ? -10.119 -11.697 27.605 1.00 95.62 181 VAL A CA 1
ATOM 1438 C C . VAL A 1 181 ? -8.715 -12.235 27.891 1.00 95.62 181 VAL A C 1
ATOM 1440 O O . VAL A 1 181 ? -8.581 -13.384 28.312 1.00 95.62 181 VAL A O 1
ATOM 1443 N N . LEU A 1 182 ? -7.672 -11.437 27.655 1.00 86.31 182 LEU A N 1
ATOM 1444 C CA . LEU A 1 182 ? -6.293 -11.817 27.959 1.00 86.31 182 LEU A CA 1
ATOM 1445 C C . LEU A 1 182 ? -5.981 -11.474 29.432 1.00 86.31 182 LEU A C 1
ATOM 1447 O O . LEU A 1 182 ? -6.144 -10.312 29.799 1.00 86.31 182 LEU A O 1
ATOM 1451 N N . PRO A 1 183 ? -5.592 -12.457 30.270 1.00 72.81 183 PRO A N 1
ATOM 1452 C CA . PRO A 1 183 ? -5.344 -12.252 31.701 1.00 72.81 183 PRO A CA 1
ATOM 1453 C C . PRO A 1 183 ? -4.108 -11.394 31.998 1.00 72.81 183 PRO A C 1
ATOM 1455 O O . PRO A 1 183 ? -3.155 -11.409 31.184 1.00 72.81 183 PRO A O 1
#